Protein AF-C4XET6-F1 (afdb_monomer)

Nearest PDB structures (foldseek):
  6xg8-assembly1_A  TM=9.326E-01  e=4.029E-28  Acetivibrio thermocellus ATCC 27405
  6xg8-assembly1_B  TM=7.606E-01  e=2.978E-17  Acetivibrio thermocellus ATCC 27405
  6xgw-assembly1_B  TM=7.177E-01  e=1.035E-17  Acetivibrio thermocellus ATCC 27405
  6xgx-assembly1_B  TM=7.177E-01  e=2.046E-15  Acetivibrio thermocellus ATCC 27405
  7c5x-assembly1_B  TM=3.716E-01  e=1.211E+00  Bigelowiella natans

Secondary structure (DSSP, 8-state):
-TTTHHHHGGGTS-HHHHHHHTT--HHHHHHHHHHHTS--TTHHHHHHHHHHHHHTTT---HHHHHHHHHHTT----HHHHHHHHHHH-SSS--S-PPPPPPHHHHHHHHHHHHHH---SHHHHHHHHHHHHHHHHHHHHHHHHHHHHTS-TT--SS--SS-EEEEEEEEEEETTEEEEEEEEEESSS----SSS-SS--B--TTHHHHHHHHTTT--HHHHHHHHHHHH-----HHHHHHHHHHHHHHHHHHHH----SEEEEEEEEEEEEEEEETTEEEEEEEEEEEEE-TTS-EEEEEEEEESS--HHHHHHHHHHHHHTT--EEEEEEEPP-

Sequence (336 aa):
MTIELKQEFKKLFSIKSILEKIKLKKSTFYKILKSKNKPDKDKNLKKIIFDLFDYNKGLYGYRRITFALRNKGIIINHKKVSLINARYTIKDFLFMKRKPINPVIDEITEKILENYNPVTSGDLSMAMKEVFQNTIQKMMNKEFDNFMGYEKNDNKVQKENYRNGFSKKNVNSQYGQMEIDIPRDREAKFEPIIIKKYERDISELVDMVFALYSRGMSTRDVSDFMFSKYGVNYSPTQISQLTNEIVEDARLWQERKLETYYPIIYIDAVHFHIVDNNVVTKKATYVIMGINGDGQKEILGLYIRENESAKFWMSVLNALKNRGISKIDIICSQII

Mean predicted aligned error: 17.96 Å

Organism: Mycoplasmopsis fermentans (strain ATCC 19989 / NBRC 14854 / NCTC 10117 / PG18) (NCBI:txid496833)

Radius of gyration: 37.84 Å; Cα contacts (8 Å, |Δi|>4): 346; chains: 1; bounding box: 72×103×66 Å

InterPro domains:
  IPR001207 Transposase, mutator type [PF00872] (127-333)
  IPR001207 Transposase, mutator type [PTHR33217] (106-333)
  IPR025948 HTH-like domain [PF13276] (41-82)

pLDDT: mean 81.55, std 12.05, range [40.34, 96.38]

Foldseek 3Di:
DVCVCVVVCVVPDDPVVVCVVVVHDPVNVVVVVVVVPDPDPCVVVLVLLVVVCVVVVNPDDLVNSCVVCVVVVNHDDSVVSVVSCVVVVPDDDDDPPPDPDDVVVVVVVVVLCVPQVDPDPLSVLVSVVVVVQVVLQVVLQVLVCVVQVHDPPDPPDDHPKAWDFWDWAWAQEQSAIDIHTHTAIPVRPDADDQAGVPRRYPYPCLVVLVVCVVVVDQLVSSQVCCCVPRVYHDDSVNSVVSVCVCVVVLVCLLQAADEQEFAEKEKDWDWDQDQDPNDGAIKIKIWIWTQGPVRDIDTNHIDIGRDDDPVVVVVVVVSSVVSRHNDYNYYHYDDD

Solvent-accessible surface area (backbone atoms only — not comparable to full-atom values): 19816 Å² total; per-residue (Å²): 115,97,59,68,57,60,68,65,44,64,80,79,53,60,70,68,60,57,29,57,78,69,72,45,56,69,68,56,54,52,50,53,54,61,56,70,72,49,83,65,89,54,53,67,60,50,50,56,51,47,58,55,24,60,75,48,74,62,74,47,52,45,65,54,47,35,51,56,34,41,75,71,71,45,83,66,60,46,68,60,47,38,56,51,47,61,73,72,43,77,80,85,64,80,75,86,74,69,80,80,75,55,68,70,58,50,55,51,48,51,53,46,47,72,74,64,60,54,88,48,77,65,47,45,41,52,52,50,35,52,55,49,49,53,49,51,48,52,50,54,51,51,53,49,34,61,73,69,72,55,61,92,87,64,81,88,66,93,71,93,72,46,83,54,63,63,44,81,45,70,33,31,34,78,65,12,64,45,77,44,69,43,77,35,46,66,79,65,77,73,78,55,80,94,60,41,85,91,58,43,67,77,38,88,50,59,66,52,53,50,59,44,43,78,70,70,46,50,47,58,58,47,24,54,48,40,29,76,74,35,52,27,90,48,54,44,65,54,46,53,52,60,62,50,62,51,52,59,58,52,47,52,59,60,62,44,74,52,64,48,46,29,55,37,35,39,40,47,73,50,75,44,82,41,76,51,98,91,39,83,39,76,31,39,36,35,41,32,36,33,26,39,84,89,70,51,78,48,76,67,42,78,48,79,45,77,74,92,46,74,69,56,55,51,51,53,55,48,52,48,39,75,28,39,42,76,46,70,75,40,79,49,64,69,92,128

Structure (mmCIF, N/CA/C/O backbone):
data_AF-C4XET6-F1
#
_entry.id   AF-C4XET6-F1
#
loop_
_atom_site.group_PDB
_atom_site.id
_atom_site.type_symbol
_atom_site.label_atom_id
_atom_site.label_alt_id
_atom_site.label_comp_id
_atom_site.label_asym_id
_atom_site.label_entity_id
_atom_site.label_seq_id
_atom_site.pdbx_PDB_ins_code
_atom_site.Cartn_x
_atom_site.Cartn_y
_atom_site.Cartn_z
_atom_site.occupancy
_atom_site.B_iso_or_equiv
_atom_site.auth_seq_id
_atom_site.auth_comp_id
_atom_site.auth_asym_id
_atom_site.auth_atom_id
_atom_site.pdbx_PDB_model_num
ATOM 1 N N . MET A 1 1 ? -32.285 58.639 -2.156 1.00 42.84 1 MET A N 1
ATOM 2 C CA . MET A 1 1 ? -33.009 59.284 -1.031 1.00 42.84 1 MET A CA 1
ATOM 3 C C . MET A 1 1 ? -32.906 60.824 -0.932 1.00 42.84 1 MET A C 1
ATOM 5 O O . MET A 1 1 ? -33.896 61.484 -1.201 1.00 42.84 1 MET A O 1
ATOM 9 N N . THR A 1 2 ? -31.786 61.465 -0.545 1.00 40.34 2 THR A N 1
ATOM 10 C CA . THR A 1 2 ? -31.759 62.940 -0.282 1.00 40.34 2 THR A CA 1
ATOM 11 C C . THR A 1 2 ? -31.739 63.863 -1.515 1.00 40.34 2 THR A C 1
ATOM 13 O O . THR A 1 2 ? -31.591 65.074 -1.355 1.00 40.34 2 THR A O 1
ATOM 16 N N . ILE A 1 3 ? -31.844 63.337 -2.744 1.00 48.69 3 ILE A N 1
ATOM 17 C CA . ILE A 1 3 ? -31.883 64.157 -3.973 1.00 48.69 3 ILE A CA 1
ATOM 18 C C . ILE A 1 3 ? -33.094 63.844 -4.869 1.00 48.69 3 ILE A C 1
ATOM 20 O O . ILE A 1 3 ? -33.511 64.751 -5.579 1.00 48.69 3 ILE A O 1
ATOM 24 N N . GLU A 1 4 ? -33.741 62.677 -4.789 1.00 46.78 4 GLU A N 1
ATOM 25 C CA . GLU A 1 4 ? -35.040 62.452 -5.456 1.00 46.78 4 GLU A CA 1
ATOM 26 C C . GLU A 1 4 ? -36.103 63.451 -4.956 1.00 46.78 4 GLU A C 1
ATOM 28 O O . GLU A 1 4 ? -36.799 64.068 -5.759 1.00 46.78 4 GLU A O 1
ATOM 33 N N . LEU A 1 5 ? -36.086 63.776 -3.655 1.00 48.72 5 LEU A N 1
ATOM 34 C CA . LEU A 1 5 ? -36.901 64.843 -3.045 1.00 48.72 5 LEU A CA 1
ATOM 35 C C . LEU A 1 5 ? -36.719 66.233 -3.703 1.00 48.72 5 LEU A C 1
ATOM 37 O O . LEU A 1 5 ? -37.508 67.144 -3.464 1.00 48.72 5 LEU A O 1
ATOM 41 N N . LYS A 1 6 ? -35.677 66.444 -4.521 1.00 54.59 6 LYS A N 1
ATOM 42 C CA . LYS A 1 6 ? -35.335 67.745 -5.121 1.00 54.59 6 LYS A CA 1
ATOM 43 C C . LYS A 1 6 ? -36.206 68.120 -6.327 1.00 54.59 6 LYS A C 1
ATOM 45 O O . LYS A 1 6 ? -36.187 69.291 -6.704 1.00 54.59 6 LYS A O 1
ATOM 50 N N . GLN A 1 7 ? -36.920 67.178 -6.951 1.00 53.12 7 GLN A N 1
ATOM 51 C CA . GLN A 1 7 ? -37.839 67.486 -8.059 1.00 53.12 7 GLN A CA 1
ATOM 52 C C . GLN A 1 7 ? -39.269 67.758 -7.573 1.00 53.12 7 GLN A C 1
ATOM 54 O O . GLN A 1 7 ? -39.865 68.733 -8.024 1.00 53.12 7 GLN A O 1
ATOM 59 N N . GLU A 1 8 ? -39.774 67.002 -6.596 1.00 50.97 8 GLU A N 1
ATOM 60 C CA . GLU A 1 8 ? -41.121 67.208 -6.039 1.00 50.97 8 GLU A CA 1
ATOM 61 C C . GLU A 1 8 ? -41.200 68.441 -5.122 1.00 50.97 8 GLU A C 1
ATOM 63 O O . GLU A 1 8 ? -41.985 69.358 -5.368 1.00 50.97 8 GLU A O 1
ATOM 68 N N . PHE A 1 9 ? -40.326 68.549 -4.112 1.00 53.22 9 PHE A N 1
ATOM 69 C CA . PHE A 1 9 ? -40.425 69.625 -3.108 1.00 53.22 9 PHE A CA 1
ATOM 70 C C . PHE A 1 9 ? -40.100 71.020 -3.655 1.00 53.22 9 PHE A C 1
ATOM 72 O O . PHE A 1 9 ? -40.458 72.025 -3.040 1.00 53.22 9 PHE A O 1
ATOM 79 N N . LYS A 1 10 ? -39.469 71.107 -4.833 1.00 53.97 10 LYS A N 1
ATOM 80 C CA . LYS A 1 10 ? -39.120 72.381 -5.480 1.00 53.97 10 LYS A CA 1
ATOM 81 C C . LYS A 1 10 ? -40.342 73.198 -5.916 1.00 53.97 10 LYS A C 1
ATOM 83 O O . LYS A 1 10 ? -40.194 74.398 -6.120 1.00 53.97 10 LYS A O 1
ATOM 88 N N . LYS A 1 11 ? -41.508 72.556 -6.076 1.00 58.84 11 LYS A N 1
ATOM 89 C CA . LYS A 1 11 ? -42.784 73.215 -6.404 1.00 58.84 11 LYS A CA 1
ATOM 90 C C . LYS A 1 11 ? -43.544 73.730 -5.174 1.00 58.84 11 LYS A C 1
ATOM 92 O O . LYS A 1 11 ? -44.427 74.559 -5.344 1.00 58.84 11 LYS A O 1
ATOM 97 N N . LEU A 1 12 ? -43.222 73.249 -3.968 1.00 55.91 12 LEU A N 1
ATOM 98 C CA . LEU A 1 12 ? -44.034 73.481 -2.763 1.00 55.91 12 LEU A CA 1
ATOM 99 C C . LEU A 1 12 ? -43.314 74.253 -1.646 1.00 55.91 12 LEU A C 1
ATOM 101 O O . LEU A 1 12 ? -43.980 74.935 -0.875 1.00 55.91 12 LEU A O 1
ATOM 105 N N . PHE A 1 13 ? -41.978 74.194 -1.543 1.00 63.34 13 PHE A N 1
ATOM 106 C CA . PHE A 1 13 ? -41.253 74.863 -0.451 1.00 63.34 13 PHE A CA 1
ATOM 107 C C . PHE A 1 13 ? -39.934 75.517 -0.884 1.00 63.34 13 PHE A C 1
ATOM 109 O O . PHE A 1 13 ? -39.142 74.967 -1.651 1.00 63.34 13 PHE A O 1
ATOM 116 N N . SER A 1 14 ? -39.648 76.691 -0.311 1.00 68.94 14 SER A N 1
ATOM 117 C CA . SER A 1 14 ? -38.369 77.384 -0.499 1.00 68.94 14 SER A CA 1
ATOM 118 C C . SER A 1 14 ? -37.215 76.625 0.165 1.00 68.94 14 SER A C 1
ATOM 120 O O . SER A 1 14 ? -37.285 76.251 1.338 1.00 68.94 14 SER A O 1
ATOM 122 N N . ILE A 1 15 ? -36.098 76.491 -0.561 1.00 68.19 15 ILE A N 1
ATOM 123 C CA . ILE A 1 15 ? -34.865 75.823 -0.100 1.00 68.19 15 ILE A CA 1
ATOM 124 C C . ILE A 1 15 ? -34.371 76.391 1.245 1.00 68.19 15 ILE A C 1
ATOM 126 O O . ILE A 1 15 ? -33.792 75.651 2.036 1.00 68.19 15 ILE A O 1
ATOM 130 N N . LYS A 1 16 ? -34.617 77.679 1.539 1.00 70.75 16 LYS A N 1
ATOM 131 C CA . LYS A 1 16 ? -34.249 78.296 2.826 1.00 70.75 16 LYS A CA 1
ATOM 132 C C . LYS A 1 16 ? -34.971 77.626 4.008 1.00 70.75 16 LYS A C 1
ATOM 134 O O . LYS A 1 16 ? -34.306 77.206 4.948 1.00 70.75 16 LYS A O 1
ATOM 139 N N . SER A 1 17 ? -36.290 77.449 3.912 1.00 72.25 17 SER A N 1
ATOM 140 C CA . SER A 1 17 ? -37.122 76.866 4.978 1.00 72.25 17 SER A CA 1
ATOM 141 C C . SER A 1 17 ? -36.792 75.388 5.233 1.00 72.25 17 SER A C 1
ATOM 143 O O . SER A 1 17 ? -36.702 74.951 6.381 1.00 72.25 17 SER A O 1
ATOM 145 N N . ILE A 1 18 ? -36.519 74.627 4.166 1.00 72.19 18 ILE A N 1
ATOM 146 C CA . ILE A 1 18 ? -36.078 73.225 4.264 1.00 72.19 18 ILE A CA 1
ATOM 147 C C . ILE A 1 18 ? -34.746 73.132 5.031 1.00 72.19 18 ILE A C 1
ATOM 149 O O . ILE A 1 18 ? -34.589 72.294 5.916 1.00 72.19 18 ILE A O 1
ATOM 153 N N . LEU A 1 19 ? -33.791 74.014 4.722 1.00 74.88 19 LEU A N 1
ATOM 154 C CA . LEU A 1 19 ? -32.483 74.041 5.380 1.00 74.88 19 LEU A CA 1
ATOM 155 C C . LEU A 1 19 ? -32.553 74.491 6.846 1.00 74.88 19 LEU A C 1
ATOM 157 O O . LEU A 1 19 ? -31.802 73.968 7.666 1.00 74.88 19 LEU A O 1
ATOM 161 N N . GLU A 1 20 ? -33.468 75.401 7.188 1.00 76.44 20 GLU A N 1
ATOM 162 C CA . GLU A 1 20 ? -33.734 75.813 8.572 1.00 76.44 20 GLU A CA 1
ATOM 163 C C . GLU A 1 20 ? -34.334 74.667 9.400 1.00 76.44 20 GLU A C 1
ATOM 165 O O . GLU A 1 20 ? -33.791 74.350 10.459 1.00 76.44 20 GLU A O 1
ATOM 170 N N . LYS A 1 21 ? -35.357 73.958 8.891 1.00 76.81 21 LYS A N 1
ATOM 171 C CA . LYS A 1 21 ? -35.924 72.771 9.569 1.00 76.81 21 LYS A CA 1
ATOM 172 C C . LYS A 1 21 ? -34.893 71.657 9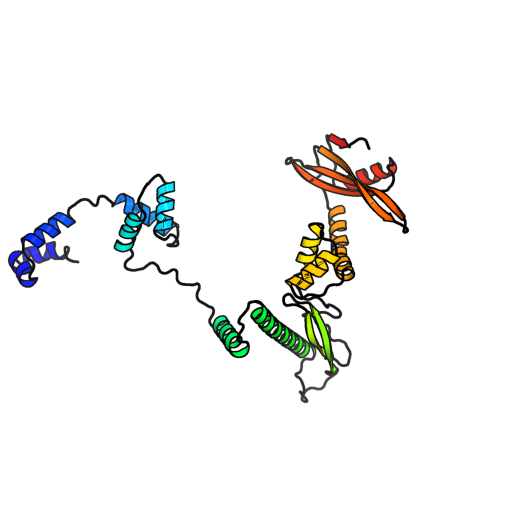.789 1.00 76.81 21 LYS A C 1
ATOM 174 O O . LYS A 1 21 ? -34.902 71.018 10.835 1.00 76.81 21 LYS A O 1
ATOM 179 N N . ILE A 1 22 ? -33.983 71.447 8.834 1.00 77.94 22 ILE A N 1
ATOM 180 C CA . ILE A 1 22 ? -32.914 70.430 8.913 1.00 77.94 22 ILE A CA 1
ATOM 181 C C . ILE A 1 22 ? -31.674 70.963 9.680 1.00 77.94 22 ILE A C 1
ATOM 183 O O . ILE A 1 22 ? -30.682 70.255 9.838 1.00 77.94 22 ILE A O 1
ATOM 187 N N . LYS A 1 23 ? -31.707 72.208 10.189 1.00 78.56 23 LYS A N 1
ATOM 188 C CA . LYS A 1 23 ? -30.598 72.888 10.894 1.00 78.56 23 LYS A CA 1
ATOM 189 C C . LYS A 1 23 ? -29.268 72.895 10.113 1.00 78.56 23 LYS A C 1
ATOM 191 O O . LYS A 1 23 ? -28.185 72.886 10.699 1.00 78.56 23 LYS A O 1
ATOM 196 N N . LEU A 1 24 ? -29.320 72.938 8.778 1.00 72.62 24 LEU A N 1
ATOM 197 C CA . LEU A 1 24 ? -28.148 72.786 7.908 1.00 72.62 24 LEU A CA 1
ATOM 198 C C . LEU A 1 24 ? -27.794 74.096 7.189 1.00 72.62 24 LEU A C 1
ATOM 200 O O . LEU A 1 24 ? -28.550 74.603 6.363 1.00 72.62 24 LEU A O 1
A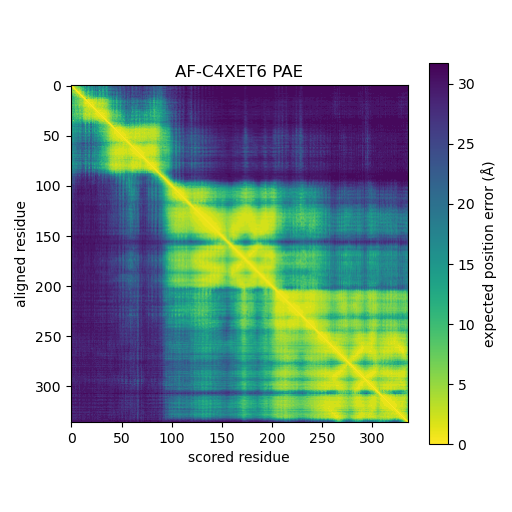TOM 204 N N . LYS A 1 25 ? -26.603 74.649 7.464 1.00 78.81 25 LYS A N 1
ATOM 205 C CA . LYS A 1 25 ? -26.162 75.934 6.885 1.00 78.81 25 LYS A CA 1
ATOM 206 C C . LYS A 1 25 ? -26.144 75.891 5.346 1.00 78.81 25 LYS A C 1
ATOM 208 O O . LYS A 1 25 ? -25.583 74.977 4.740 1.00 78.81 25 LYS A O 1
ATOM 213 N N . LYS A 1 26 ? -26.673 76.942 4.705 1.00 75.94 26 LYS A N 1
ATOM 214 C CA . LYS A 1 26 ? -26.760 77.094 3.234 1.00 75.94 26 LYS A CA 1
ATOM 215 C C . LYS A 1 26 ? -25.409 76.916 2.522 1.00 75.94 26 LYS A C 1
ATOM 217 O O . LYS A 1 26 ? -25.351 76.295 1.464 1.00 75.94 26 LYS A O 1
ATOM 222 N N . SER A 1 27 ? -24.313 77.386 3.118 1.00 74.94 27 SER A N 1
ATOM 223 C CA . SER A 1 27 ? -22.949 77.177 2.609 1.00 74.94 27 SER A CA 1
ATOM 224 C C . SER A 1 27 ? -22.526 75.700 2.621 1.00 74.94 27 SER A C 1
ATOM 226 O O . SER A 1 27 ? -21.925 75.229 1.656 1.00 74.94 27 SER A O 1
ATOM 228 N N . THR A 1 28 ? -22.888 74.946 3.662 1.00 78.19 28 THR A N 1
ATOM 229 C CA . THR A 1 28 ? -22.671 73.494 3.753 1.00 78.19 28 THR A CA 1
ATOM 230 C C . THR A 1 28 ? -23.483 72.750 2.693 1.00 78.19 28 THR A C 1
ATOM 232 O O . THR A 1 28 ? -22.930 71.902 1.998 1.00 78.19 28 THR A O 1
ATOM 235 N N . PHE A 1 29 ? -24.752 73.121 2.488 1.00 74.81 29 PHE A N 1
ATOM 236 C CA . PHE A 1 29 ? -25.597 72.548 1.432 1.00 74.81 29 PHE A CA 1
ATOM 237 C C . PHE A 1 29 ? -24.966 72.704 0.042 1.00 74.81 29 PHE A C 1
ATOM 239 O O . PHE A 1 29 ? -24.786 71.713 -0.664 1.00 74.81 29 PHE A O 1
ATOM 246 N N . TYR A 1 30 ? -24.547 73.918 -0.335 1.00 77.38 30 TYR A N 1
ATOM 247 C CA . TYR A 1 30 ? -23.899 74.141 -1.632 1.00 77.38 30 TYR A CA 1
ATOM 248 C C . TYR A 1 30 ? -22.504 73.503 -1.734 1.00 77.38 30 TYR A C 1
ATOM 250 O O . TYR A 1 30 ? -22.143 73.045 -2.818 1.00 77.38 30 TYR A O 1
ATOM 258 N N . LYS A 1 31 ? -21.742 73.371 -0.635 1.00 72.62 31 LYS A N 1
ATOM 259 C CA . LYS A 1 31 ? -20.504 72.564 -0.613 1.00 72.62 31 LYS A CA 1
ATOM 260 C C . LYS A 1 31 ? -20.781 71.082 -0.902 1.00 72.62 31 LYS A C 1
ATOM 262 O O . LYS A 1 31 ? -20.061 70.496 -1.706 1.00 72.62 31 LYS A O 1
ATOM 267 N N . ILE A 1 32 ? -21.829 70.497 -0.312 1.00 70.56 32 ILE A N 1
ATOM 268 C CA . ILE A 1 32 ? -22.256 69.105 -0.561 1.00 70.56 32 ILE A CA 1
ATOM 269 C C . ILE A 1 32 ? -22.760 68.931 -2.004 1.00 70.56 32 ILE A C 1
ATOM 271 O O . ILE A 1 32 ? -22.450 67.942 -2.664 1.00 70.56 32 ILE A O 1
ATOM 275 N N . LEU A 1 33 ? -23.493 69.911 -2.535 1.00 72.06 33 LEU A N 1
ATOM 276 C CA . LEU A 1 33 ? -23.958 69.902 -3.926 1.00 72.06 33 LEU A CA 1
ATOM 277 C C . LEU A 1 33 ? -22.781 69.986 -4.917 1.00 72.06 33 LEU A C 1
ATOM 279 O O . LEU A 1 33 ? -22.724 69.231 -5.886 1.00 72.06 33 LEU A O 1
ATOM 283 N N . LYS A 1 34 ? -21.794 70.845 -4.629 1.00 70.00 34 LYS A N 1
ATOM 284 C CA . LYS A 1 34 ? -20.563 70.996 -5.421 1.00 70.00 34 LYS A CA 1
ATOM 285 C C . LYS A 1 34 ? -19.600 69.812 -5.269 1.00 70.00 34 LYS A C 1
ATOM 287 O O . LYS A 1 34 ? -18.776 69.613 -6.155 1.00 70.00 34 LYS A O 1
ATOM 292 N N . SER A 1 35 ? -19.673 69.022 -4.192 1.00 63.06 35 SER A N 1
ATOM 293 C CA . SER A 1 35 ? -18.890 67.784 -4.060 1.00 63.06 35 SER A CA 1
ATOM 294 C C . SER A 1 35 ? -19.543 66.597 -4.772 1.00 63.06 35 SER A C 1
ATOM 296 O O . SER A 1 35 ? -18.825 65.846 -5.426 1.00 63.06 35 SER A O 1
ATOM 298 N N . LYS A 1 36 ? -20.879 66.464 -4.732 1.00 62.78 36 LYS A N 1
ATOM 299 C CA . LYS A 1 36 ? -21.616 65.412 -5.462 1.00 62.78 36 LYS A CA 1
ATOM 300 C C . LYS A 1 36 ? -21.518 65.523 -6.985 1.00 62.78 36 LYS A C 1
ATOM 302 O O . LYS A 1 36 ? -21.496 64.496 -7.649 1.00 62.78 36 LYS A O 1
ATOM 307 N N . ASN A 1 37 ? -21.428 66.737 -7.530 1.00 60.75 37 ASN A N 1
ATOM 308 C CA . ASN A 1 37 ? -21.309 66.960 -8.976 1.00 60.75 37 ASN A CA 1
ATOM 309 C C . ASN A 1 37 ? -19.861 66.880 -9.511 1.00 60.75 37 ASN A C 1
ATOM 311 O O . ASN A 1 37 ? -19.630 67.199 -10.675 1.00 60.75 37 ASN A O 1
ATOM 315 N N . LYS A 1 38 ? -18.866 66.486 -8.700 1.00 67.12 38 LYS A N 1
ATOM 316 C CA . LYS A 1 38 ? -17.506 66.238 -9.211 1.00 67.12 38 LYS A CA 1
ATOM 317 C C . LYS A 1 38 ? -17.442 64.866 -9.895 1.00 67.12 38 LYS A C 1
ATOM 319 O O . LYS A 1 38 ? -17.917 63.898 -9.302 1.00 67.12 38 LYS A O 1
ATOM 324 N N . PRO A 1 39 ? -16.811 64.742 -11.079 1.00 65.75 39 PRO A N 1
ATOM 325 C CA . PRO A 1 39 ? -16.570 63.438 -11.684 1.00 65.75 39 PRO A CA 1
ATOM 326 C C . PRO A 1 39 ? -15.677 62.591 -10.769 1.00 65.75 39 PRO A C 1
ATOM 328 O O . PRO A 1 39 ? -14.635 63.043 -10.286 1.00 65.75 39 PRO A O 1
ATOM 331 N N . ASP A 1 40 ? -16.107 61.358 -10.513 1.00 70.06 40 ASP A N 1
ATOM 332 C CA . ASP A 1 40 ? -15.396 60.409 -9.661 1.00 70.06 40 ASP A CA 1
ATOM 333 C C . ASP A 1 40 ? -14.144 59.889 -10.379 1.00 70.06 40 ASP A C 1
ATOM 335 O O . ASP A 1 40 ? -14.227 59.036 -11.264 1.00 70.06 40 ASP A O 1
ATOM 339 N N . LYS A 1 41 ? -12.976 60.416 -9.990 1.00 68.75 41 LYS A N 1
ATOM 340 C CA . LYS A 1 41 ? -11.674 60.079 -10.591 1.00 68.75 41 LYS A CA 1
ATOM 341 C C . LYS A 1 41 ? -11.356 58.581 -10.558 1.00 68.75 41 LYS A C 1
ATOM 343 O O . LYS A 1 41 ? -10.627 58.109 -11.421 1.00 68.75 41 LYS A O 1
ATOM 348 N N . ASP A 1 42 ? -11.902 57.839 -9.594 1.00 69.81 42 ASP A N 1
ATOM 349 C CA . ASP A 1 42 ? -11.641 56.408 -9.429 1.00 69.81 42 ASP A CA 1
ATOM 350 C C . ASP A 1 42 ? -12.736 55.520 -10.061 1.00 69.81 42 ASP A C 1
ATOM 352 O O . ASP A 1 42 ? -12.698 54.304 -9.886 1.00 69.81 42 ASP A O 1
ATOM 356 N N . LYS A 1 43 ? -13.708 56.073 -10.810 1.00 76.81 43 LYS A N 1
ATOM 357 C CA . LYS A 1 43 ? -14.870 55.326 -11.349 1.00 76.81 43 LYS A CA 1
ATOM 358 C C . LYS A 1 43 ? -14.486 54.076 -12.156 1.00 76.81 43 LYS A C 1
ATOM 360 O O . LYS A 1 43 ? -15.049 53.009 -11.922 1.00 76.81 43 LYS A O 1
ATOM 365 N N . ASN A 1 44 ? -13.515 54.186 -13.065 1.00 78.88 44 ASN A N 1
ATOM 366 C CA . ASN A 1 44 ? -13.072 53.055 -13.894 1.00 78.88 44 ASN A CA 1
ATOM 367 C C . ASN A 1 44 ? -12.325 52.003 -13.061 1.00 78.88 44 ASN A C 1
ATOM 369 O O . ASN A 1 44 ? -12.596 50.812 -13.172 1.00 78.88 44 ASN A O 1
ATOM 373 N N . LEU A 1 45 ? -11.435 52.452 -12.172 1.00 79.81 45 LEU A N 1
ATOM 374 C CA . LEU A 1 45 ? -10.694 51.593 -11.249 1.00 79.81 45 LEU A CA 1
ATOM 375 C C . LEU A 1 45 ? -11.635 50.798 -10.329 1.00 79.81 45 LEU A C 1
ATOM 377 O O . LEU A 1 45 ? -11.417 49.612 -10.103 1.00 79.81 45 LEU A O 1
ATOM 381 N N . LYS A 1 46 ? -12.694 51.441 -9.826 1.00 80.25 46 LYS A N 1
ATOM 382 C CA . LYS A 1 46 ? -13.741 50.796 -9.027 1.00 80.25 46 LYS A CA 1
ATOM 383 C C . LYS A 1 46 ? -14.424 49.683 -9.810 1.00 80.25 46 LYS A C 1
ATOM 385 O O . LYS A 1 46 ? -14.531 48.586 -9.280 1.00 80.25 46 LYS A O 1
ATOM 390 N N . LYS A 1 47 ? -14.821 49.938 -11.065 1.00 81.44 47 LYS A N 1
ATOM 391 C CA . LYS A 1 47 ? -15.424 48.910 -11.924 1.00 81.44 47 LYS A CA 1
ATOM 392 C C . LYS A 1 47 ? -14.502 47.692 -12.069 1.00 81.44 47 LYS A C 1
ATOM 394 O O . LYS A 1 47 ? -14.926 46.589 -11.773 1.00 81.44 47 LYS A O 1
ATOM 399 N N . ILE A 1 48 ? -13.220 47.900 -12.380 1.00 83.31 48 ILE A N 1
ATOM 400 C CA . ILE A 1 48 ? -12.243 46.803 -12.519 1.00 83.31 48 ILE A CA 1
ATOM 401 C C . ILE A 1 48 ? -12.055 46.026 -11.200 1.00 83.31 48 ILE A C 1
ATOM 403 O O . ILE A 1 48 ? -11.880 44.809 -11.223 1.00 83.31 48 ILE A O 1
ATOM 407 N N . ILE A 1 49 ? -12.094 46.707 -10.046 1.00 80.75 49 ILE A N 1
ATOM 408 C CA . ILE A 1 49 ? -12.056 46.068 -8.718 1.00 80.75 49 ILE A CA 1
ATOM 409 C C . ILE A 1 49 ? -13.288 45.178 -8.492 1.00 80.75 49 ILE A C 1
ATOM 411 O O . ILE A 1 49 ? -13.124 44.060 -8.009 1.00 80.75 49 ILE A O 1
ATOM 415 N N . PHE A 1 50 ? -14.485 45.645 -8.863 1.00 77.62 50 PHE A N 1
ATOM 416 C CA . PHE A 1 50 ? -15.720 44.856 -8.804 1.00 77.62 50 PHE A CA 1
ATOM 417 C C . PHE A 1 50 ? -15.683 43.657 -9.754 1.00 77.62 50 PHE A C 1
ATOM 419 O O . PHE A 1 50 ? -15.841 42.532 -9.295 1.00 77.62 50 PHE A O 1
ATOM 426 N N . ASP A 1 51 ? -15.362 43.873 -11.033 1.00 81.94 51 ASP A N 1
ATOM 427 C CA . ASP A 1 51 ? -15.283 42.808 -12.040 1.00 81.94 51 ASP A CA 1
ATOM 428 C C . ASP A 1 51 ? -14.304 41.693 -11.591 1.00 81.94 51 ASP A C 1
ATOM 430 O O . ASP A 1 51 ? -14.573 40.503 -11.759 1.00 81.94 51 ASP A O 1
ATOM 434 N N . LEU A 1 52 ? -13.177 42.058 -10.957 1.00 81.06 52 LEU A N 1
ATOM 435 C CA . LEU A 1 52 ? -12.226 41.107 -10.363 1.00 81.06 52 LEU A CA 1
ATOM 436 C C . LEU A 1 52 ? -12.745 40.417 -9.092 1.00 81.06 52 LEU A C 1
ATOM 438 O O . LEU A 1 52 ? -12.353 39.280 -8.830 1.00 81.06 52 LEU A O 1
ATOM 442 N N . PHE A 1 53 ? -13.566 41.080 -8.281 1.00 75.56 53 PHE A N 1
ATOM 443 C CA . PHE A 1 53 ? -14.151 40.493 -7.075 1.00 75.56 53 PHE A CA 1
ATOM 444 C C . PHE A 1 53 ? -15.230 39.463 -7.433 1.00 75.56 53 PHE A C 1
ATOM 446 O O . PHE A 1 53 ? -15.183 38.335 -6.935 1.00 75.56 53 PHE A O 1
ATOM 453 N N . ASP A 1 54 ? -16.124 39.816 -8.358 1.00 74.81 54 ASP A N 1
ATOM 454 C CA . ASP A 1 54 ? -17.246 38.983 -8.798 1.00 74.81 54 ASP A CA 1
ATOM 455 C C . ASP A 1 54 ? -16.765 37.764 -9.597 1.00 74.81 54 ASP A C 1
ATOM 457 O O . ASP A 1 54 ? -17.178 36.639 -9.309 1.00 74.81 54 ASP A O 1
ATOM 461 N N . TYR A 1 55 ? -15.798 37.940 -10.512 1.00 81.00 55 TYR A N 1
ATOM 462 C CA . TYR A 1 55 ? -15.158 36.825 -11.230 1.00 81.00 55 TYR A CA 1
ATOM 463 C C . TYR A 1 55 ? -14.553 35.784 -10.273 1.00 81.00 55 TYR A C 1
ATOM 465 O O . TYR A 1 55 ? -14.642 34.580 -10.502 1.00 81.00 55 TYR A O 1
ATOM 473 N N . ASN A 1 56 ? -13.975 36.241 -9.157 1.00 77.75 56 ASN A N 1
ATOM 474 C CA . ASN A 1 56 ? -13.405 35.378 -8.122 1.00 77.75 56 ASN A CA 1
ATOM 475 C C . ASN A 1 56 ? -14.417 34.993 -7.022 1.00 77.75 56 ASN A C 1
ATOM 477 O O . ASN A 1 56 ? -14.000 34.548 -5.951 1.00 77.75 56 ASN A O 1
ATOM 481 N N . LYS A 1 57 ? -15.729 35.168 -7.251 1.00 72.25 57 LYS A N 1
ATOM 482 C CA . LYS A 1 57 ? -16.825 34.816 -6.323 1.00 72.25 57 LYS A CA 1
ATOM 483 C C . LYS A 1 57 ? -16.625 35.360 -4.897 1.00 72.25 57 LYS A C 1
ATOM 485 O O . LYS A 1 57 ? -16.927 34.690 -3.913 1.00 72.25 57 LYS A O 1
ATOM 490 N N . GLY A 1 58 ? -16.032 36.548 -4.772 1.00 67.44 58 GLY A N 1
ATOM 491 C CA . GLY A 1 58 ? -15.712 37.181 -3.491 1.00 67.44 58 GLY A CA 1
ATOM 492 C C . GLY A 1 58 ? -14.540 36.575 -2.699 1.00 67.44 58 GLY A C 1
ATOM 493 O O . GLY A 1 58 ? -14.229 37.051 -1.609 1.00 67.44 58 GLY A O 1
ATOM 494 N N . LEU A 1 59 ? -13.823 35.575 -3.231 1.00 65.31 59 LEU A N 1
ATOM 495 C CA . LEU A 1 59 ? -12.679 34.921 -2.563 1.00 65.31 59 LEU A CA 1
ATOM 496 C C . LEU A 1 59 ? -11.402 35.790 -2.521 1.00 65.31 59 LEU A C 1
ATOM 498 O O . LEU A 1 59 ? -10.395 35.435 -1.891 1.00 65.31 59 LEU A O 1
ATOM 502 N N . TYR A 1 60 ? -11.404 36.919 -3.231 1.00 76.50 60 TYR A N 1
ATOM 503 C CA . TYR A 1 60 ? -10.273 37.836 -3.330 1.00 76.50 60 TYR A CA 1
ATOM 504 C C . TYR A 1 60 ? -10.448 39.017 -2.370 1.00 76.50 60 TYR A C 1
ATOM 506 O O . TYR A 1 60 ? -11.106 40.006 -2.675 1.00 76.50 60 TYR A O 1
ATOM 514 N N . GLY A 1 61 ? -9.784 38.951 -1.214 1.00 72.75 61 GLY A N 1
ATOM 515 C CA . GLY A 1 61 ? -9.608 40.122 -0.350 1.00 72.75 61 GLY A CA 1
ATOM 516 C C . GLY A 1 61 ? -8.737 41.204 -1.007 1.00 72.75 61 GLY A C 1
ATOM 517 O O . GLY A 1 61 ? -7.964 40.925 -1.927 1.00 72.75 61 GLY A O 1
ATOM 518 N N . TYR A 1 62 ? -8.793 42.438 -0.493 1.00 79.25 62 TYR A N 1
ATOM 519 C CA . TYR A 1 62 ? -8.153 43.626 -1.093 1.00 79.25 62 TYR A CA 1
ATOM 520 C C . TYR A 1 62 ? -6.665 43.448 -1.468 1.00 79.25 62 TYR A C 1
ATOM 522 O O . TYR A 1 62 ? -6.217 44.007 -2.469 1.00 79.25 62 TYR A O 1
ATOM 530 N N . ARG A 1 63 ? -5.888 42.641 -0.723 1.00 79.69 63 ARG A N 1
ATOM 531 C CA . ARG A 1 63 ? -4.487 42.311 -1.064 1.00 79.69 63 ARG A CA 1
ATOM 532 C C . ARG A 1 63 ? -4.373 41.476 -2.350 1.00 79.69 63 ARG A C 1
ATOM 534 O O . ARG A 1 63 ? -3.553 41.807 -3.200 1.00 79.69 63 ARG A O 1
ATOM 541 N N . ARG A 1 64 ? -5.223 40.455 -2.528 1.00 83.38 64 ARG A N 1
ATOM 542 C CA . ARG A 1 64 ? -5.281 39.629 -3.752 1.00 83.38 64 ARG A CA 1
ATOM 543 C C . ARG A 1 64 ? -5.789 40.434 -4.949 1.00 83.38 64 ARG A C 1
ATOM 545 O O . ARG A 1 64 ? -5.201 40.343 -6.019 1.00 83.38 64 ARG A O 1
ATOM 552 N N . ILE A 1 65 ? -6.792 41.297 -4.749 1.00 83.50 65 ILE A N 1
ATOM 553 C CA . ILE A 1 65 ? -7.239 42.253 -5.781 1.00 83.50 65 ILE A CA 1
ATOM 554 C C . ILE A 1 65 ? -6.081 43.171 -6.199 1.00 83.50 65 ILE A C 1
ATOM 556 O O . ILE A 1 65 ? -5.846 43.356 -7.387 1.00 83.50 65 ILE A O 1
ATOM 560 N N . THR A 1 66 ? -5.305 43.699 -5.244 1.00 86.44 66 THR A N 1
ATOM 561 C CA . THR A 1 66 ? -4.135 44.547 -5.546 1.00 86.44 66 THR A CA 1
ATOM 562 C C . THR A 1 66 ? -3.093 43.808 -6.393 1.00 86.44 66 THR A C 1
ATOM 564 O O . THR A 1 66 ? -2.549 44.384 -7.332 1.00 86.44 66 THR A O 1
ATOM 567 N N . PHE A 1 67 ? -2.835 42.530 -6.099 1.00 86.75 67 PHE A N 1
ATOM 568 C CA . PHE A 1 67 ? -1.933 41.694 -6.895 1.00 86.75 67 PHE A CA 1
ATOM 569 C C . PHE A 1 67 ? -2.478 41.444 -8.313 1.00 86.75 67 PHE A C 1
ATOM 571 O O . PHE A 1 67 ? -1.767 41.662 -9.290 1.00 86.75 67 PHE A O 1
ATOM 578 N N . ALA A 1 68 ? -3.761 41.096 -8.445 1.00 86.88 68 ALA A N 1
ATOM 579 C CA . ALA A 1 68 ? -4.411 40.908 -9.745 1.00 86.88 68 ALA A CA 1
ATOM 580 C C . ALA A 1 68 ? -4.426 42.192 -10.601 1.00 86.88 68 ALA A C 1
ATOM 582 O O . ALA A 1 68 ? -4.214 42.129 -11.810 1.00 86.88 68 ALA A O 1
ATOM 583 N N . LEU A 1 69 ? -4.616 43.363 -9.981 1.00 88.00 69 LEU A N 1
ATOM 584 C CA . LEU A 1 69 ? -4.493 44.664 -10.647 1.00 88.00 69 LEU A CA 1
ATOM 585 C C . LEU A 1 69 ? -3.061 44.922 -11.131 1.00 88.00 69 LEU A C 1
ATOM 587 O O . LEU A 1 69 ? -2.883 45.345 -12.272 1.00 88.00 69 LEU A O 1
ATOM 591 N N . ARG A 1 70 ? -2.047 44.606 -10.312 1.00 89.69 70 ARG A N 1
ATOM 592 C CA . ARG A 1 70 ? -0.631 44.733 -10.693 1.00 89.69 70 ARG A CA 1
ATOM 593 C C . ARG A 1 70 ? -0.285 43.850 -11.895 1.00 89.69 70 ARG A C 1
ATOM 595 O O . ARG A 1 70 ? 0.399 44.322 -12.796 1.00 89.69 70 ARG A O 1
ATOM 602 N N . ASN A 1 71 ? -0.818 42.629 -11.953 1.00 87.31 71 ASN A N 1
ATOM 603 C CA . ASN A 1 71 ? -0.643 41.723 -13.097 1.00 87.31 71 ASN A CA 1
ATOM 604 C C . ASN A 1 71 ? -1.348 42.232 -14.371 1.00 87.31 71 ASN A C 1
ATOM 606 O O . ASN A 1 71 ? -0.913 41.919 -15.472 1.00 87.31 71 ASN A O 1
ATOM 610 N N . LYS A 1 72 ? -2.390 43.065 -14.237 1.00 84.75 72 LYS A N 1
ATOM 611 C CA . LYS A 1 72 ? -3.015 43.816 -15.344 1.00 84.75 72 LYS A CA 1
ATOM 612 C C . LYS A 1 72 ? -2.336 45.173 -15.623 1.00 84.75 72 LYS A C 1
ATOM 614 O O . LYS A 1 72 ? -2.940 46.040 -16.247 1.00 84.75 72 LYS A O 1
ATOM 619 N N . GLY A 1 73 ? -1.115 45.396 -15.128 1.00 85.75 73 GLY A N 1
ATOM 620 C CA . GLY A 1 73 ? -0.347 46.636 -15.315 1.00 85.75 73 GLY A CA 1
ATOM 621 C C . GLY A 1 73 ? -0.799 47.830 -14.460 1.00 85.75 73 GLY A C 1
ATOM 622 O O . GLY A 1 73 ? -0.195 48.898 -14.523 1.00 85.75 73 GLY A O 1
ATOM 623 N N . ILE A 1 74 ? -1.832 47.679 -13.624 1.00 86.50 74 ILE A N 1
ATOM 624 C CA . ILE A 1 74 ? -2.383 48.761 -12.797 1.00 86.50 74 ILE A CA 1
ATOM 625 C C . ILE A 1 74 ? -1.662 48.779 -11.445 1.00 86.50 74 ILE A C 1
ATOM 627 O O . ILE A 1 74 ? -2.026 48.070 -10.502 1.00 86.50 74 ILE A O 1
ATOM 631 N N . ILE A 1 75 ? -0.632 49.618 -11.332 1.00 85.75 75 ILE A N 1
ATOM 632 C CA . ILE A 1 75 ? 0.118 49.800 -10.083 1.00 85.75 75 ILE A CA 1
ATOM 633 C C . ILE A 1 75 ? -0.702 50.660 -9.114 1.00 85.75 75 ILE A C 1
ATOM 635 O O . ILE A 1 75 ? -0.900 51.857 -9.321 1.00 85.75 75 ILE A O 1
ATOM 639 N N . ILE A 1 76 ? -1.171 50.052 -8.023 1.00 84.94 76 ILE A N 1
ATOM 640 C CA . ILE A 1 76 ? -1.951 50.729 -6.984 1.00 84.94 76 ILE A CA 1
ATOM 641 C C . ILE A 1 76 ? -1.546 50.275 -5.579 1.00 84.94 76 ILE A C 1
ATOM 643 O O . ILE A 1 76 ? -1.245 49.110 -5.333 1.00 84.94 76 ILE A O 1
ATOM 647 N N . ASN A 1 77 ? -1.570 51.204 -4.620 1.00 84.44 77 ASN A N 1
ATOM 648 C CA . ASN A 1 77 ? -1.347 50.887 -3.213 1.00 84.44 77 ASN A CA 1
ATOM 649 C C . ASN A 1 77 ? -2.537 50.089 -2.640 1.00 84.44 77 ASN A C 1
ATOM 651 O O . ASN A 1 77 ? -3.687 50.529 -2.729 1.00 84.44 77 ASN A O 1
ATOM 655 N N . HIS A 1 78 ? -2.257 48.965 -1.975 1.00 79.50 78 HIS A N 1
ATOM 656 C CA . HIS A 1 78 ? -3.265 48.111 -1.338 1.00 79.50 78 HIS A CA 1
ATOM 657 C C . HIS A 1 78 ? -4.160 48.854 -0.330 1.00 79.50 78 HIS A C 1
ATOM 659 O O . HIS A 1 78 ? -5.320 48.482 -0.160 1.00 79.50 78 HIS A O 1
ATOM 665 N N . LYS A 1 79 ? -3.674 49.932 0.308 1.00 80.88 79 LYS A N 1
ATOM 666 C CA . LYS A 1 79 ? -4.490 50.796 1.177 1.00 80.88 79 LYS A CA 1
ATOM 667 C C . LYS A 1 79 ? -5.564 51.553 0.388 1.00 80.88 79 LYS A C 1
ATOM 669 O O . LYS A 1 79 ? -6.673 51.709 0.888 1.00 80.88 79 LYS A O 1
ATOM 674 N N . LYS A 1 80 ? -5.286 51.968 -0.856 1.00 82.56 80 LYS A N 1
ATOM 675 C CA . LYS A 1 80 ? -6.281 52.607 -1.737 1.00 82.56 80 LYS A CA 1
ATOM 676 C C . LYS A 1 80 ? -7.332 51.595 -2.206 1.00 82.56 80 LYS A C 1
ATOM 678 O O . LYS A 1 80 ? -8.514 51.914 -2.173 1.00 82.56 80 LYS A O 1
ATOM 683 N N . VAL A 1 81 ? -6.925 50.367 -2.547 1.00 79.81 81 VAL A N 1
ATOM 684 C CA . VAL A 1 81 ? -7.861 49.263 -2.851 1.00 79.81 81 VAL A CA 1
ATOM 685 C C . VAL A 1 81 ? -8.728 48.932 -1.630 1.00 79.81 81 VAL A C 1
ATOM 687 O O . VAL A 1 81 ? -9.941 48.825 -1.761 1.00 79.81 81 VAL A O 1
ATOM 690 N N . SER A 1 82 ? -8.138 48.869 -0.431 1.00 77.50 82 SER A N 1
ATOM 691 C CA . SER A 1 82 ? -8.867 48.654 0.828 1.00 77.50 82 SER A CA 1
ATOM 692 C C . SER A 1 82 ? -9.880 49.770 1.126 1.00 77.50 82 SER A C 1
ATOM 694 O O . SER A 1 82 ? -11.021 49.478 1.460 1.00 77.50 82 SER A O 1
ATOM 696 N N . LEU A 1 83 ? -9.518 51.044 0.924 1.00 76.31 83 LEU A N 1
ATOM 697 C CA . LEU A 1 83 ? -10.432 52.189 1.077 1.00 76.31 83 LEU A CA 1
ATOM 698 C C . LEU A 1 83 ? -11.553 52.223 0.029 1.00 76.31 83 LEU A C 1
ATOM 700 O O . LEU A 1 83 ? -12.634 52.745 0.307 1.00 76.31 83 LEU A O 1
ATOM 704 N N . ILE A 1 84 ? -11.298 51.707 -1.177 1.00 75.25 84 ILE A N 1
ATOM 705 C CA . ILE A 1 84 ? -12.325 51.534 -2.205 1.00 75.25 84 ILE A CA 1
ATOM 706 C C . ILE A 1 84 ? -13.279 50.413 -1.780 1.00 75.25 84 ILE A C 1
ATOM 708 O O . ILE A 1 84 ? -14.467 50.697 -1.644 1.00 75.25 84 ILE A O 1
ATOM 712 N N . ASN A 1 85 ? -12.777 49.211 -1.466 1.00 67.62 85 ASN A N 1
ATOM 713 C CA . ASN A 1 85 ? -13.600 48.111 -0.947 1.00 67.62 85 ASN A CA 1
ATOM 714 C C . ASN A 1 85 ? -14.419 48.563 0.266 1.00 67.62 85 ASN A C 1
ATOM 716 O O . ASN A 1 85 ? -15.637 48.524 0.217 1.00 67.62 85 ASN A O 1
ATOM 720 N N . ALA A 1 86 ? -13.796 49.111 1.310 1.00 63.34 86 ALA A N 1
ATOM 721 C CA . ALA A 1 86 ? -14.483 49.513 2.540 1.00 63.34 86 ALA A CA 1
ATOM 722 C C . ALA A 1 86 ? -15.606 50.554 2.345 1.00 63.34 86 ALA A C 1
ATOM 724 O O . ALA A 1 86 ? -16.462 50.682 3.212 1.00 63.34 86 ALA A O 1
ATOM 725 N N . ARG A 1 87 ? -15.638 51.302 1.230 1.00 57.72 87 ARG A N 1
ATOM 726 C CA . ARG A 1 87 ? -16.740 52.231 0.905 1.00 57.72 87 ARG A CA 1
ATOM 727 C C . ARG A 1 87 ? -17.905 51.589 0.155 1.00 57.72 87 ARG A C 1
ATOM 729 O O . ARG A 1 87 ? -18.990 52.162 0.159 1.00 57.72 87 ARG A O 1
ATOM 736 N N . TYR A 1 88 ? -17.682 50.452 -0.494 1.00 58.19 88 TYR A N 1
ATOM 737 C CA . TYR A 1 88 ? -18.707 49.707 -1.228 1.00 58.19 88 TYR A CA 1
ATOM 738 C C . TYR A 1 88 ? -19.194 48.478 -0.452 1.00 58.19 88 TYR A C 1
ATOM 740 O O . TYR A 1 88 ? -20.380 48.172 -0.450 1.00 58.19 88 TYR A O 1
ATOM 748 N N . THR A 1 89 ? -18.295 47.822 0.273 1.00 50.62 89 THR A N 1
ATOM 749 C CA . THR A 1 89 ? -18.510 46.567 0.991 1.00 50.62 89 THR A CA 1
ATOM 750 C C . THR A 1 89 ? -18.838 46.788 2.475 1.00 50.62 89 THR A C 1
ATOM 752 O O . THR A 1 89 ? -18.352 46.068 3.338 1.00 50.62 89 THR A O 1
ATOM 755 N N . ILE A 1 90 ? -19.676 47.784 2.797 1.00 43.19 90 ILE A N 1
ATOM 756 C CA . ILE A 1 90 ? -20.213 47.952 4.167 1.00 43.19 90 ILE A CA 1
ATOM 757 C C . ILE A 1 90 ? -21.344 46.944 4.454 1.00 43.19 90 ILE A C 1
ATOM 759 O O . ILE A 1 90 ? -21.690 46.747 5.614 1.00 43.19 90 ILE A O 1
ATOM 763 N N . LYS A 1 91 ? -21.924 46.296 3.428 1.00 44.88 91 LYS A N 1
ATOM 764 C CA . LYS A 1 91 ? -23.111 45.444 3.608 1.00 44.88 91 LYS A CA 1
ATOM 765 C C . LYS A 1 91 ? -22.901 43.923 3.586 1.00 44.88 91 LYS A C 1
ATOM 767 O O . LYS A 1 91 ? -23.525 43.285 4.423 1.00 44.88 91 LYS A O 1
ATOM 772 N N . ASP A 1 92 ? -22.038 43.343 2.738 1.00 42.94 92 ASP A N 1
ATOM 773 C CA . ASP A 1 92 ? -22.169 41.891 2.451 1.00 42.94 92 ASP A CA 1
ATOM 774 C C . ASP A 1 92 ? -20.904 40.997 2.557 1.00 42.94 92 ASP A C 1
ATOM 776 O O . ASP A 1 92 ? -21.039 39.779 2.648 1.00 42.94 92 ASP A O 1
ATOM 780 N N . PHE A 1 93 ? -19.673 41.531 2.573 1.00 44.75 93 PHE A N 1
ATOM 781 C CA . PHE A 1 93 ? -18.426 40.731 2.486 1.00 44.75 93 PHE A CA 1
ATOM 782 C C . PHE A 1 93 ? -17.240 41.443 3.199 1.00 44.75 93 PHE A C 1
ATOM 784 O O . PHE A 1 93 ? -17.091 42.649 3.062 1.00 44.75 93 PHE A O 1
ATOM 791 N N . LEU A 1 94 ? -16.307 40.834 3.948 1.00 44.03 94 LEU A N 1
ATOM 792 C CA . LEU A 1 94 ? -16.142 39.468 4.464 1.00 44.03 94 LEU A CA 1
ATOM 793 C C . LEU A 1 94 ? -15.541 39.512 5.886 1.00 44.03 94 LEU A C 1
ATOM 795 O O . LEU A 1 94 ? -14.550 40.204 6.109 1.00 44.03 94 LEU A O 1
ATOM 799 N N . PHE A 1 95 ? -15.980 38.602 6.758 1.00 44.06 95 PHE A N 1
ATOM 800 C CA . PHE A 1 95 ? -15.038 37.623 7.313 1.00 44.06 95 PHE A CA 1
ATOM 801 C C . PHE A 1 95 ? -15.141 36.368 6.444 1.00 44.06 95 PHE A C 1
ATOM 803 O O . PHE A 1 95 ? -16.222 36.050 5.946 1.00 44.06 95 PHE A O 1
ATOM 810 N N . MET A 1 96 ? -14.035 35.649 6.254 1.00 42.94 96 MET A N 1
ATOM 811 C CA . MET A 1 96 ? -14.077 34.300 5.694 1.00 42.94 96 MET A CA 1
ATOM 812 C C . MET A 1 96 ? -14.865 33.436 6.684 1.00 42.94 96 MET A C 1
ATOM 814 O O . MET A 1 96 ? -14.308 33.021 7.701 1.00 42.94 96 MET A O 1
ATOM 818 N N . LYS A 1 97 ? -16.171 33.234 6.440 1.00 48.94 97 LYS A N 1
ATOM 819 C CA . LYS A 1 97 ? -16.984 32.321 7.252 1.00 48.94 97 LYS A CA 1
ATOM 820 C C . LYS A 1 97 ? -16.265 30.977 7.215 1.00 48.94 97 LYS A C 1
ATOM 822 O O . LYS A 1 97 ? -16.055 30.427 6.132 1.00 48.94 97 LYS A O 1
ATOM 827 N N . ARG A 1 98 ? -15.816 30.502 8.384 1.00 53.47 98 ARG A N 1
ATOM 828 C CA . ARG A 1 98 ? -15.215 29.170 8.512 1.00 53.47 98 ARG A CA 1
ATOM 829 C C . ARG A 1 98 ? -16.194 28.173 7.890 1.00 53.47 98 ARG A C 1
ATOM 831 O O . ARG A 1 98 ? -17.406 28.373 8.000 1.00 53.47 98 ARG A O 1
ATOM 838 N N . LYS A 1 99 ? -15.678 27.136 7.217 1.00 59.25 99 LYS A N 1
ATOM 839 C CA . LYS A 1 99 ? -16.516 26.022 6.748 1.00 59.25 99 LYS A CA 1
ATOM 840 C C . LYS A 1 99 ? -17.377 25.595 7.948 1.00 59.25 99 LYS A C 1
ATOM 842 O O . LYS A 1 99 ? -16.780 25.400 9.009 1.00 59.25 99 LYS A O 1
ATOM 847 N N . PRO A 1 100 ? -18.718 25.555 7.833 1.00 62.81 100 PRO A N 1
ATOM 848 C CA . PRO A 1 100 ? -19.563 25.235 8.974 1.00 62.81 100 PRO A CA 1
ATOM 849 C C . PRO A 1 100 ? -19.109 23.890 9.530 1.00 62.81 100 PRO A C 1
ATOM 851 O O . PRO A 1 100 ? -18.957 22.927 8.772 1.00 62.81 100 PRO A O 1
ATOM 854 N N . ILE A 1 101 ? -18.803 23.871 10.825 1.00 67.50 101 ILE A N 1
ATOM 855 C CA . ILE A 1 101 ? -18.408 22.646 11.507 1.00 67.50 101 ILE A CA 1
ATOM 856 C C . ILE A 1 101 ? -19.638 21.736 11.493 1.00 67.50 101 ILE A C 1
ATOM 858 O O . ILE A 1 101 ? -20.765 22.200 11.670 1.00 67.50 101 ILE A O 1
ATOM 862 N N . ASN A 1 102 ? -19.437 20.457 11.180 1.00 77.62 102 ASN A N 1
ATOM 863 C CA . ASN A 1 102 ? -20.522 19.488 11.240 1.00 77.62 102 ASN A CA 1
ATOM 864 C C . ASN A 1 102 ? -20.873 19.300 12.726 1.00 77.62 102 ASN A C 1
ATOM 866 O O . ASN A 1 102 ? -19.988 18.856 13.457 1.00 77.62 102 ASN A O 1
ATOM 870 N N . PRO A 1 103 ? -22.104 19.605 13.179 1.00 83.31 103 PRO A N 1
ATOM 871 C CA . PRO A 1 103 ? -22.446 19.581 14.602 1.00 83.31 103 PRO A CA 1
ATOM 872 C C . PRO A 1 103 ? -22.221 18.206 15.244 1.00 83.31 103 PRO A C 1
ATOM 874 O O . PRO A 1 103 ? -21.818 18.134 16.396 1.00 83.31 103 PRO A O 1
ATOM 877 N N . VAL A 1 104 ? -22.380 17.118 14.480 1.00 82.06 104 VAL A N 1
ATOM 878 C CA . VAL A 1 104 ? -22.098 15.751 14.955 1.00 82.06 104 VAL A CA 1
ATOM 879 C C . VAL A 1 104 ? -20.599 15.535 15.192 1.00 82.06 104 VAL A C 1
ATOM 881 O O . VAL A 1 104 ? -20.211 14.831 16.116 1.00 82.06 104 VAL A O 1
ATOM 884 N N . ILE A 1 105 ? -19.738 16.140 14.366 1.00 79.56 105 ILE A N 1
ATOM 885 C CA . ILE A 1 105 ? -18.281 16.055 14.543 1.00 79.56 105 ILE A CA 1
ATOM 886 C C . ILE A 1 105 ? -17.839 16.933 15.719 1.00 79.56 105 ILE A C 1
ATOM 888 O O . ILE A 1 105 ? -16.954 16.511 16.455 1.00 79.56 105 ILE A O 1
ATOM 892 N N . ASP A 1 106 ? -18.457 18.102 15.922 1.00 82.94 106 ASP A N 1
ATOM 893 C CA . ASP A 1 106 ? -18.206 18.955 17.096 1.00 82.94 106 ASP A CA 1
ATOM 894 C C . ASP A 1 106 ? -18.550 18.199 18.388 1.00 82.94 106 ASP A C 1
ATOM 896 O O . ASP A 1 106 ? -17.679 18.028 19.231 1.00 82.94 106 ASP A O 1
ATOM 900 N N . GLU A 1 107 ? -19.750 17.611 18.485 1.00 86.44 107 GLU A N 1
ATOM 901 C CA . GLU A 1 107 ? -20.187 16.827 19.654 1.00 86.44 107 GLU A CA 1
ATOM 902 C C . GLU A 1 107 ? -19.259 15.627 19.945 1.00 86.44 107 GLU A C 1
ATOM 904 O O . GLU A 1 107 ? -18.951 15.323 21.099 1.00 86.44 107 GLU A O 1
ATOM 909 N N . ILE A 1 108 ? -18.783 14.932 18.904 1.00 83.25 108 ILE A N 1
ATOM 910 C CA . ILE A 1 108 ? -17.793 13.852 19.052 1.00 83.25 108 ILE A CA 1
ATOM 911 C C . ILE A 1 108 ? -16.438 14.412 19.512 1.00 83.25 108 ILE A C 1
ATOM 913 O O . ILE A 1 108 ? -15.780 13.799 20.350 1.00 83.25 108 ILE A O 1
ATOM 917 N N . THR A 1 109 ? -16.021 15.567 18.990 1.00 82.50 109 THR A N 1
ATOM 918 C CA . THR A 1 109 ? -14.749 16.210 19.347 1.00 82.50 109 THR A CA 1
ATOM 919 C C . THR A 1 109 ? -14.767 16.688 20.796 1.00 82.50 109 THR A C 1
ATOM 921 O O . THR A 1 109 ? -13.819 16.409 21.523 1.00 82.50 109 THR A O 1
ATOM 924 N N . GLU A 1 110 ? -15.849 17.329 21.244 1.00 85.69 110 GLU A N 1
ATOM 925 C CA . GLU A 1 110 ? -16.057 17.725 22.640 1.00 85.69 110 GLU A CA 1
ATOM 926 C C . GLU A 1 110 ? -15.979 16.506 23.566 1.00 85.69 110 GLU A C 1
ATOM 928 O O . GLU A 1 110 ? -15.156 16.493 24.478 1.00 85.69 110 GLU A O 1
ATOM 933 N N . LYS A 1 111 ? -16.700 15.417 23.261 1.00 84.00 111 LYS A N 1
ATOM 934 C CA . LYS A 1 111 ? -16.626 14.174 24.053 1.00 84.00 111 LYS A CA 1
ATOM 935 C C . LYS A 1 111 ? -15.228 13.553 24.083 1.00 84.00 111 LYS A C 1
ATOM 937 O O . LYS A 1 111 ? -14.851 12.980 25.103 1.00 84.00 111 LYS A O 1
ATOM 942 N N . ILE A 1 112 ? -14.449 13.636 23.004 1.00 83.50 112 ILE A N 1
ATOM 943 C CA . ILE A 1 112 ? -13.057 13.154 23.008 1.00 83.50 112 ILE A CA 1
ATOM 944 C C . ILE A 1 112 ? -12.183 14.059 23.887 1.00 83.50 112 ILE A C 1
ATOM 946 O O . ILE A 1 112 ? -11.398 13.549 24.684 1.00 83.50 112 ILE A O 1
ATOM 950 N N . LEU A 1 113 ? -12.336 15.382 23.792 1.00 84.31 113 LEU A N 1
ATOM 951 C CA . LEU A 1 113 ? -11.581 16.340 24.604 1.00 84.31 113 LEU A CA 1
ATOM 952 C C . LEU A 1 113 ? -11.903 16.210 26.101 1.00 84.31 113 LEU A C 1
ATOM 954 O O . LEU A 1 113 ? -10.980 16.204 26.909 1.00 84.31 113 LEU A O 1
ATOM 958 N N . GLU A 1 114 ? -13.175 16.042 26.465 1.00 84.50 114 GLU A N 1
ATOM 959 C CA . GLU A 1 114 ? -13.617 15.856 27.854 1.00 84.50 114 GLU A CA 1
ATOM 960 C C . GLU A 1 114 ? -13.091 14.556 28.478 1.00 84.50 114 GLU A C 1
ATOM 962 O O . GLU A 1 114 ? -12.615 14.571 29.611 1.00 84.50 114 GLU A O 1
ATOM 967 N N . ASN A 1 115 ? -13.171 13.431 27.754 1.00 80.88 115 ASN A N 1
ATOM 968 C CA . ASN A 1 115 ? -12.856 12.113 28.320 1.00 80.88 115 ASN A CA 1
ATOM 969 C C . ASN A 1 115 ? -11.369 11.734 28.230 1.00 80.88 115 ASN A C 1
ATOM 971 O O . ASN A 1 115 ? -10.884 11.007 29.094 1.00 80.88 115 ASN A O 1
ATOM 975 N N . TYR A 1 116 ? -10.647 12.205 27.207 1.00 78.25 116 TYR A N 1
ATOM 976 C CA . TYR A 1 116 ? -9.241 11.838 26.972 1.00 78.25 116 TYR A CA 1
ATOM 977 C C . TYR A 1 116 ? -8.244 12.975 27.231 1.00 78.25 116 TYR A C 1
ATOM 979 O O . TYR A 1 116 ? -7.053 12.701 27.352 1.00 78.25 116 TYR A O 1
ATOM 987 N N . ASN A 1 117 ? -8.703 14.234 27.299 1.00 80.88 117 ASN A N 1
ATOM 988 C CA . ASN A 1 117 ? -7.887 15.440 27.512 1.00 80.88 117 ASN A CA 1
ATOM 989 C C . ASN A 1 117 ? -6.509 15.428 26.788 1.00 80.88 117 ASN A C 1
ATOM 991 O O . ASN A 1 117 ? -5.470 15.599 27.434 1.00 80.88 117 ASN A O 1
ATOM 995 N N . PRO A 1 118 ? -6.462 15.184 25.460 1.00 79.69 118 PRO A N 1
ATOM 996 C CA . PRO A 1 118 ? -5.205 15.002 24.740 1.00 79.69 118 PRO A CA 1
ATOM 997 C C . PRO A 1 118 ? -4.403 16.309 24.673 1.00 79.69 118 PRO A C 1
ATOM 999 O O . PRO A 1 118 ? -4.854 17.301 24.099 1.00 79.69 118 PRO A O 1
ATOM 1002 N N . VAL A 1 119 ? -3.184 16.300 25.221 1.00 79.25 119 VAL A N 1
ATOM 1003 C CA . VAL A 1 119 ? -2.282 17.468 25.233 1.00 79.25 119 VAL A CA 1
ATOM 1004 C C . VAL A 1 119 ? -1.378 17.481 23.997 1.00 79.25 119 VAL A C 1
ATOM 1006 O O . VAL A 1 119 ? -1.008 18.542 23.492 1.00 79.25 119 VAL A O 1
ATOM 1009 N N . THR A 1 120 ? -1.035 16.301 23.480 1.00 83.88 120 THR A N 1
ATOM 1010 C CA . THR A 1 120 ? -0.171 16.104 22.315 1.00 83.88 120 THR A CA 1
ATOM 1011 C C . THR A 1 120 ? -0.899 15.397 21.168 1.00 83.88 120 THR A C 1
ATOM 1013 O O . THR A 1 120 ? -1.953 14.778 21.328 1.00 83.88 120 THR A O 1
ATOM 1016 N N . SER A 1 121 ? -0.299 15.432 19.975 1.00 76.06 121 SER A N 1
ATOM 1017 C CA . SER A 1 121 ? -0.756 14.635 18.829 1.00 76.06 121 SER A CA 1
ATOM 1018 C C . SER A 1 121 ? -0.630 13.120 19.051 1.00 76.06 121 SER A C 1
ATOM 1020 O O . SER A 1 121 ? -1.342 12.358 18.396 1.00 76.06 121 SER A O 1
ATOM 1022 N N . GLY A 1 122 ? 0.240 12.677 19.967 1.00 77.94 122 GLY A N 1
ATOM 1023 C CA . GLY A 1 122 ? 0.340 11.276 20.379 1.00 77.94 122 GLY A CA 1
ATOM 1024 C C . GLY A 1 122 ? -0.885 10.834 21.178 1.00 77.94 122 GLY A C 1
ATOM 1025 O O . GLY A 1 122 ? -1.506 9.830 20.836 1.00 77.94 122 GLY A O 1
ATOM 1026 N N . ASP A 1 123 ? -1.297 11.636 22.160 1.00 81.88 123 ASP A N 1
ATOM 1027 C CA . ASP A 1 123 ? -2.468 11.358 23.006 1.00 81.88 123 ASP A CA 1
ATOM 1028 C C . ASP A 1 123 ? -3.757 11.315 22.173 1.00 81.88 123 ASP A C 1
ATOM 1030 O O . ASP A 1 123 ? -4.570 10.402 22.307 1.00 81.88 123 ASP A O 1
ATOM 1034 N N . LEU A 1 124 ? -3.903 12.250 21.224 1.00 83.31 124 LEU A N 1
ATOM 1035 C CA . LEU A 1 124 ? -5.010 12.234 20.265 1.00 83.31 124 LEU A CA 1
ATOM 1036 C C . LEU A 1 124 ? -4.997 10.963 19.401 1.00 83.31 124 LEU A C 1
ATOM 1038 O O . LEU A 1 124 ? -6.052 10.401 19.121 1.00 83.31 124 LEU A O 1
ATOM 1042 N N . SER A 1 125 ? -3.817 10.485 18.995 1.00 82.12 125 SER A N 1
ATOM 1043 C CA . SER A 1 125 ? -3.691 9.241 18.224 1.00 82.12 125 SER A CA 1
ATOM 1044 C C . SER A 1 125 ? -4.087 8.014 19.056 1.00 82.12 125 SER A C 1
ATOM 1046 O O . SER A 1 125 ? -4.692 7.090 18.518 1.00 82.12 125 SER A O 1
ATOM 1048 N N . MET A 1 126 ? -3.818 8.021 20.367 1.00 82.81 126 MET A N 1
ATOM 1049 C CA . MET A 1 126 ? -4.249 6.973 21.298 1.00 82.81 126 MET A CA 1
ATOM 1050 C C . MET A 1 126 ? -5.772 6.981 21.508 1.00 82.81 126 MET A C 1
ATOM 1052 O O . MET A 1 126 ? -6.403 5.933 21.393 1.00 82.81 126 MET A O 1
ATOM 1056 N N . ALA A 1 127 ? -6.384 8.153 21.701 1.00 87.06 127 ALA A N 1
ATOM 1057 C CA . ALA A 1 127 ? -7.842 8.276 21.771 1.00 87.06 127 ALA A CA 1
ATOM 1058 C C . ALA A 1 127 ? -8.516 7.806 20.464 1.00 87.06 127 ALA A C 1
ATOM 1060 O O . ALA A 1 127 ? -9.469 7.027 20.485 1.00 87.06 127 ALA A O 1
ATOM 1061 N N . MET A 1 128 ? -7.976 8.207 19.306 1.00 86.25 128 MET A N 1
ATOM 1062 C CA . MET A 1 128 ? -8.466 7.757 17.996 1.00 86.25 128 MET A CA 1
ATOM 1063 C C . MET A 1 128 ? -8.316 6.243 17.799 1.00 86.25 128 MET A C 1
ATOM 1065 O O . MET A 1 128 ? -9.212 5.623 17.228 1.00 86.25 128 MET A O 1
ATOM 1069 N N . LYS A 1 129 ? -7.237 5.634 18.307 1.00 87.69 129 LYS A N 1
ATOM 1070 C CA . LYS A 1 129 ? -7.032 4.179 18.301 1.00 87.69 129 LYS A CA 1
ATOM 1071 C C . LYS A 1 129 ? -8.138 3.444 19.064 1.00 87.69 129 LYS A C 1
ATOM 1073 O O . LYS A 1 129 ? -8.703 2.497 18.525 1.00 87.69 129 LYS A O 1
ATOM 1078 N N . GLU A 1 130 ? -8.486 3.890 20.271 1.00 87.44 130 GLU A N 1
ATOM 1079 C CA . GLU A 1 130 ? -9.569 3.282 21.061 1.00 87.44 130 GLU A CA 1
ATOM 1080 C C . GLU A 1 130 ? -10.945 3.465 20.405 1.00 87.44 130 GLU A C 1
ATOM 1082 O O . GLU A 1 130 ? -11.727 2.515 20.311 1.00 87.44 130 GLU A O 1
ATOM 1087 N N . VAL A 1 131 ? -11.235 4.665 19.889 1.00 89.19 131 VAL A N 1
ATOM 1088 C CA . VAL A 1 131 ? -12.473 4.945 19.142 1.00 89.19 131 VAL A CA 1
ATOM 1089 C C . VAL A 1 131 ? -12.580 4.040 17.911 1.00 89.19 131 VAL A C 1
ATOM 1091 O O . VAL A 1 131 ? -13.646 3.475 17.650 1.00 89.19 131 VAL A O 1
ATOM 1094 N N . PHE A 1 132 ? -11.482 3.848 17.178 1.00 89.00 132 PHE A N 1
ATOM 1095 C CA . PHE A 1 132 ? -11.416 2.970 16.011 1.00 89.00 132 PHE A CA 1
ATOM 1096 C C . PHE A 1 132 ? -11.600 1.491 16.391 1.00 89.00 132 PHE A C 1
ATOM 1098 O O . PHE A 1 132 ? -12.449 0.813 15.811 1.00 89.00 132 PHE A O 1
ATOM 1105 N N . GLN A 1 133 ? -10.903 1.014 17.429 1.00 90.75 133 GLN A N 1
ATOM 1106 C CA . GLN A 1 133 ? -11.033 -0.342 17.978 1.00 90.75 133 GLN A CA 1
ATOM 1107 C C . GLN A 1 133 ? -12.477 -0.650 18.404 1.00 90.75 133 GLN A C 1
ATOM 1109 O O . GLN A 1 133 ? -13.044 -1.661 17.991 1.00 90.75 133 GLN A O 1
ATOM 1114 N N . ASN A 1 134 ? -13.113 0.249 19.161 1.00 91.00 134 ASN A N 1
ATOM 1115 C CA . ASN A 1 134 ? -14.505 0.116 19.600 1.00 91.00 134 ASN A CA 1
ATOM 1116 C C . ASN A 1 134 ? -15.494 0.164 18.417 1.00 91.00 134 ASN A C 1
ATOM 1118 O O . ASN A 1 134 ? -16.492 -0.557 18.399 1.00 91.00 134 ASN A O 1
ATOM 1122 N N . THR A 1 135 ? -15.211 0.980 17.397 1.00 89.56 135 THR A N 1
ATOM 1123 C CA . THR A 1 135 ? -16.030 1.054 16.176 1.00 89.56 135 THR A CA 1
ATOM 1124 C C . THR A 1 135 ? -15.978 -0.260 15.398 1.00 89.56 135 THR A C 1
ATOM 1126 O O . THR A 1 135 ? -17.030 -0.833 15.114 1.00 89.56 135 THR A O 1
ATOM 1129 N N . ILE A 1 136 ? -14.781 -0.798 15.143 1.00 88.62 136 ILE A N 1
ATOM 1130 C CA . ILE A 1 136 ? -14.598 -2.107 14.499 1.00 88.62 136 ILE A CA 1
ATOM 1131 C C . ILE A 1 136 ? -15.265 -3.215 15.317 1.00 88.62 136 ILE A C 1
ATOM 1133 O O . ILE A 1 136 ? -16.000 -4.024 14.754 1.00 88.62 136 ILE A O 1
ATOM 1137 N N . GLN A 1 137 ? -15.097 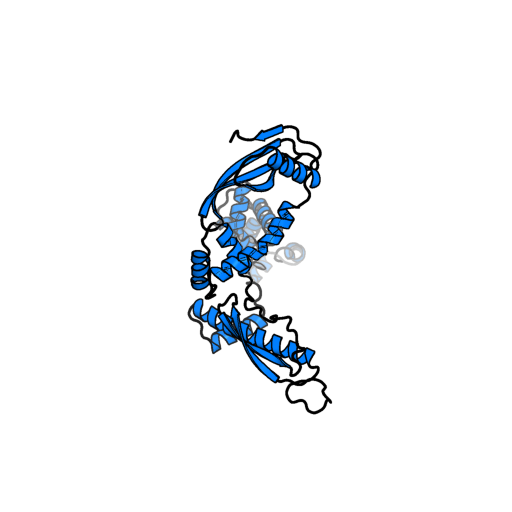-3.218 16.641 1.00 92.00 137 GLN A N 1
ATOM 1138 C CA . GLN A 1 137 ? -15.727 -4.203 17.522 1.00 92.00 137 GLN A CA 1
ATOM 1139 C C . GLN A 1 137 ? -17.260 -4.187 17.408 1.00 92.00 137 GLN A C 1
ATOM 1141 O O . GLN A 1 137 ? -17.894 -5.240 17.332 1.00 92.00 137 GLN A O 1
ATOM 1146 N N . LYS A 1 138 ? -17.871 -2.996 17.355 1.00 91.25 138 LYS 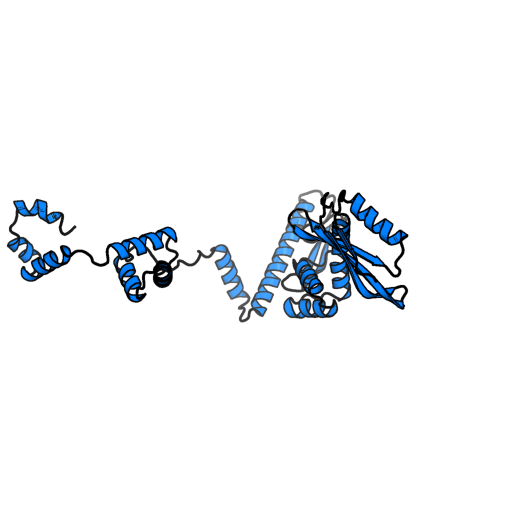A N 1
ATOM 1147 C CA . LYS A 1 138 ? -19.321 -2.832 17.159 1.00 91.25 138 LYS A CA 1
ATOM 1148 C C . LYS A 1 138 ? -19.777 -3.269 15.770 1.00 91.25 138 LYS A C 1
ATOM 1150 O O . LYS A 1 138 ? -20.829 -3.894 15.661 1.00 91.25 138 LYS A O 1
ATOM 1155 N N . MET A 1 139 ? -19.004 -2.971 14.725 1.00 88.81 139 MET A N 1
ATOM 1156 C CA . MET A 1 139 ? -19.317 -3.410 13.363 1.00 88.81 139 MET A CA 1
ATOM 1157 C C . MET A 1 139 ? -19.230 -4.940 13.236 1.00 88.81 139 MET A C 1
ATOM 1159 O O . MET A 1 139 ? -20.178 -5.542 12.744 1.00 88.81 139 MET A O 1
ATOM 1163 N N . MET A 1 140 ? -18.172 -5.569 13.764 1.00 89.62 140 MET A N 1
ATOM 1164 C CA . MET A 1 140 ? -18.001 -7.032 13.825 1.00 89.62 140 MET A CA 1
ATOM 1165 C C . MET A 1 140 ? -19.137 -7.717 14.595 1.00 89.62 140 MET A C 1
ATOM 1167 O O . MET A 1 140 ? -19.670 -8.731 14.149 1.00 89.62 140 MET A O 1
ATOM 1171 N N . ASN A 1 141 ? -19.542 -7.155 15.740 1.00 91.25 141 ASN A N 1
ATOM 1172 C CA . ASN A 1 141 ? -20.677 -7.673 16.504 1.00 91.25 141 ASN A CA 1
ATOM 1173 C C . ASN A 1 141 ? -21.970 -7.601 15.683 1.00 91.25 141 ASN A C 1
ATOM 1175 O O . ASN A 1 141 ? -22.666 -8.603 15.581 1.00 91.25 141 ASN A O 1
ATOM 1179 N N . LYS A 1 142 ? -22.246 -6.464 15.030 1.00 89.38 142 LYS A N 1
ATOM 1180 C CA . LYS A 1 142 ? -23.444 -6.279 14.199 1.00 89.38 142 LYS A CA 1
ATOM 1181 C C . LYS A 1 142 ? -23.457 -7.176 12.955 1.00 89.38 142 LYS A C 1
ATOM 1183 O O . LYS A 1 142 ? -24.510 -7.678 12.574 1.00 89.38 142 LYS A O 1
ATOM 1188 N N . GLU A 1 143 ? -22.304 -7.396 12.329 1.00 88.75 143 GLU A N 1
ATOM 1189 C CA . GLU A 1 143 ? -22.145 -8.367 11.241 1.00 88.75 143 GLU A CA 1
ATOM 1190 C C . GLU A 1 143 ? -22.501 -9.783 11.715 1.00 88.75 143 GLU A C 1
ATOM 1192 O O . GLU A 1 143 ? -23.280 -10.485 11.071 1.00 88.75 143 GLU A O 1
ATOM 1197 N N . PHE A 1 144 ? -21.996 -10.177 12.883 1.00 91.06 144 PHE A N 1
ATOM 1198 C CA . PHE A 1 144 ? -22.300 -11.470 13.482 1.00 91.06 144 PHE A CA 1
ATOM 1199 C C . PHE A 1 144 ? -23.763 -11.593 13.937 1.00 91.06 144 PHE A C 1
ATOM 1201 O O . PHE A 1 144 ? -24.365 -12.653 13.787 1.00 91.06 144 PHE A O 1
ATOM 1208 N N . ASP A 1 145 ? -24.366 -10.516 14.447 1.00 89.69 145 ASP A N 1
ATOM 1209 C CA . ASP A 1 145 ? -25.791 -10.467 14.787 1.00 89.69 145 ASP A CA 1
ATOM 1210 C C . ASP A 1 145 ? -26.660 -10.712 13.541 1.00 89.69 145 ASP A C 1
ATOM 1212 O O . ASP A 1 145 ? -27.588 -11.521 13.593 1.00 89.69 145 ASP A O 1
ATOM 1216 N N . ASN A 1 146 ? -26.302 -10.096 12.406 1.00 88.94 146 ASN A N 1
ATOM 1217 C CA . ASN A 1 146 ? -26.954 -10.326 11.115 1.00 88.94 146 ASN A CA 1
ATOM 1218 C C . ASN A 1 146 ? -26.774 -11.772 10.618 1.00 88.94 146 ASN A C 1
ATOM 1220 O O . ASN A 1 146 ? -27.735 -12.363 10.134 1.00 88.94 146 ASN A O 1
ATOM 1224 N N . PHE A 1 147 ? -25.571 -12.350 10.742 1.00 88.44 147 PHE A N 1
ATOM 1225 C CA . PHE A 1 147 ? -25.295 -13.738 10.344 1.00 88.44 147 PHE A CA 1
ATOM 1226 C C . PHE A 1 147 ? -26.085 -14.757 11.177 1.00 88.44 147 PHE A C 1
ATOM 1228 O O . PHE A 1 147 ? -26.633 -15.711 10.632 1.00 88.44 147 PHE A O 1
ATOM 1235 N N . MET A 1 148 ? -26.164 -14.555 12.496 1.00 87.50 148 MET A N 1
ATOM 1236 C CA . MET A 1 148 ? -26.906 -15.453 13.387 1.00 87.50 148 MET A CA 1
ATOM 1237 C C . MET A 1 148 ? -28.429 -15.269 13.278 1.00 87.50 148 MET A C 1
ATOM 1239 O O . MET A 1 148 ? -29.169 -16.179 13.640 1.00 87.50 148 MET A O 1
ATOM 1243 N N . GLY A 1 149 ? -28.908 -14.103 12.828 1.00 87.06 149 GLY A N 1
ATOM 1244 C CA . GLY A 1 149 ? -30.336 -13.791 12.675 1.00 87.06 149 GLY A CA 1
ATOM 1245 C C . GLY A 1 149 ? -31.097 -13.540 13.986 1.00 87.06 149 GLY A C 1
ATOM 1246 O O . GLY A 1 149 ? -32.317 -13.401 13.967 1.00 87.06 149 GLY A O 1
ATOM 1247 N N . TYR A 1 150 ? -30.405 -13.490 15.129 1.00 86.31 150 TYR A N 1
ATOM 1248 C CA . TYR A 1 150 ? -30.983 -13.255 16.458 1.00 86.31 150 TYR A CA 1
ATOM 1249 C C . TYR A 1 150 ? -29.936 -12.638 17.403 1.00 86.31 150 TYR A C 1
ATOM 1251 O O . TYR A 1 150 ? -28.744 -12.923 17.271 1.00 86.31 150 TYR A O 1
ATOM 1259 N N . GLU A 1 151 ? -30.348 -11.841 18.395 1.00 84.19 151 GLU A N 1
ATOM 1260 C CA . GLU A 1 151 ? -29.438 -11.150 19.331 1.00 84.19 151 GLU A CA 1
ATOM 1261 C C . GLU A 1 151 ? -28.874 -12.042 20.461 1.00 84.19 151 GLU A C 1
ATOM 1263 O O . GLU A 1 151 ? -29.330 -13.155 20.737 1.00 84.19 151 GLU A O 1
ATOM 1268 N N . LYS A 1 152 ? -27.845 -11.557 21.168 1.00 82.44 152 LYS A N 1
ATOM 1269 C CA . LYS A 1 152 ? -27.287 -12.258 22.334 1.00 82.44 152 LYS A CA 1
ATOM 1270 C C . LYS A 1 152 ? -28.374 -12.481 23.402 1.00 82.44 152 LYS A C 1
ATOM 1272 O O . LYS A 1 152 ? -29.058 -11.549 23.799 1.00 82.44 152 LYS A O 1
ATOM 1277 N N . ASN A 1 153 ? -28.469 -13.713 23.908 1.00 80.19 153 ASN A N 1
ATOM 1278 C CA . ASN A 1 153 ? -29.444 -14.169 24.914 1.00 80.19 153 ASN A CA 1
ATOM 1279 C C . ASN A 1 153 ? -30.929 -14.175 24.481 1.00 80.19 153 ASN A C 1
ATOM 1281 O O . ASN A 1 153 ? -31.790 -14.378 25.335 1.00 80.19 153 ASN A O 1
ATOM 1285 N N . ASP A 1 154 ? -31.258 -14.018 23.194 1.00 79.81 154 ASP A N 1
ATOM 1286 C CA . ASP A 1 154 ? -32.643 -14.214 22.745 1.00 79.81 154 ASP A CA 1
ATOM 1287 C C . ASP A 1 154 ? -33.051 -15.694 22.871 1.00 79.81 154 ASP A C 1
ATOM 1289 O O . ASP A 1 154 ? -32.402 -16.561 22.293 1.00 79.81 154 ASP A O 1
ATOM 1293 N N . ASN A 1 155 ? -34.122 -16.002 23.603 1.00 76.38 155 ASN A N 1
ATOM 1294 C CA . ASN A 1 155 ? -34.626 -17.368 23.799 1.00 76.38 155 ASN A CA 1
ATOM 1295 C C . ASN A 1 155 ? -35.901 -17.671 22.985 1.00 76.38 155 ASN A C 1
ATOM 1297 O O . ASN A 1 155 ? -36.496 -18.729 23.168 1.00 76.38 155 ASN A O 1
ATOM 1301 N N . LYS A 1 156 ? -36.348 -16.755 22.115 1.00 72.44 156 LYS A N 1
ATOM 1302 C CA . LYS A 1 156 ? -37.648 -16.849 21.421 1.00 72.44 156 LYS A CA 1
ATOM 1303 C C . LYS A 1 156 ? -37.629 -17.678 20.135 1.00 72.44 156 LYS A C 1
ATOM 1305 O O . LYS A 1 156 ? -38.689 -18.076 19.663 1.00 72.44 156 LYS A O 1
ATOM 1310 N N . VAL A 1 157 ? -36.450 -17.910 19.561 1.00 72.62 157 VAL A N 1
ATOM 1311 C CA . VAL A 1 157 ? -36.274 -18.553 18.249 1.00 72.62 157 VAL A CA 1
ATOM 1312 C C . VAL A 1 157 ? -35.612 -19.921 18.419 1.00 72.62 157 VAL A C 1
ATOM 1314 O O . VAL A 1 157 ? -34.652 -20.056 19.183 1.00 72.62 157 VAL A O 1
ATOM 1317 N N . GLN A 1 158 ? -36.111 -20.930 17.701 1.00 74.75 158 GLN A N 1
ATOM 1318 C CA . GLN A 1 158 ? -35.477 -22.247 17.590 1.00 74.75 158 GLN A CA 1
ATOM 1319 C C . GLN A 1 158 ? -34.242 -22.133 16.680 1.00 74.75 158 GLN A C 1
ATOM 1321 O O . GLN A 1 158 ? -34.314 -21.513 15.624 1.00 74.75 158 GLN A O 1
ATOM 1326 N N . LYS A 1 159 ? -33.095 -22.671 17.108 1.00 78.19 159 LYS A N 1
ATOM 1327 C CA . LYS A 1 159 ? -31.784 -22.366 16.510 1.00 78.19 159 LYS A CA 1
ATOM 1328 C C . LYS A 1 159 ? -31.064 -23.618 16.050 1.00 78.19 159 LYS A C 1
ATOM 1330 O O . LYS A 1 159 ? -30.954 -24.574 16.810 1.00 78.19 159 LYS A O 1
ATOM 1335 N N . GLU A 1 160 ? -30.505 -23.553 14.848 1.00 81.38 160 GLU A N 1
ATOM 1336 C CA . GLU A 1 160 ? -29.597 -24.576 14.322 1.00 81.38 160 GLU A CA 1
ATOM 1337 C C . GLU A 1 160 ? -28.161 -24.339 14.820 1.00 81.38 160 GLU A C 1
ATOM 1339 O O . GLU A 1 160 ? -27.512 -25.250 15.330 1.00 81.38 160 GLU A O 1
ATOM 1344 N N . ASN A 1 161 ? -27.696 -23.085 14.769 1.00 86.44 161 ASN A N 1
ATOM 1345 C CA . ASN A 1 161 ? -26.362 -22.673 15.206 1.00 86.44 161 ASN A CA 1
ATOM 1346 C C . ASN A 1 161 ? -26.431 -21.761 16.444 1.00 86.44 161 ASN A C 1
ATOM 1348 O O . ASN A 1 161 ? -27.414 -21.056 16.675 1.00 86.44 161 ASN A O 1
ATOM 1352 N N . TYR A 1 162 ? -25.365 -21.751 17.245 1.00 88.62 162 TYR A N 1
ATOM 1353 C CA . TYR A 1 162 ? -25.290 -21.044 18.525 1.00 88.62 162 TYR A CA 1
ATOM 1354 C C . TYR A 1 162 ? -24.043 -20.162 18.614 1.00 88.62 162 TYR A C 1
ATOM 1356 O O . TYR A 1 162 ? -23.011 -20.456 18.020 1.00 88.62 162 TYR A O 1
ATOM 1364 N N . ARG A 1 163 ? -24.107 -19.094 19.415 1.00 89.88 163 ARG A N 1
ATOM 1365 C CA . ARG A 1 163 ? -22.945 -18.237 19.705 1.00 89.88 163 ARG A CA 1
ATOM 1366 C C . ARG A 1 163 ? -21.985 -18.962 20.653 1.00 89.88 163 ARG A C 1
ATOM 1368 O O . ARG A 1 163 ? -22.431 -19.534 21.644 1.00 89.88 163 ARG A O 1
ATOM 1375 N N . ASN A 1 164 ? -20.686 -18.888 20.385 1.00 91.94 164 ASN A N 1
ATOM 1376 C CA . ASN A 1 164 ? -19.623 -19.591 21.106 1.00 91.94 164 ASN A CA 1
ATOM 1377 C C . ASN A 1 164 ? -18.521 -18.625 21.590 1.00 91.94 164 ASN A C 1
ATOM 1379 O O . ASN A 1 164 ? -17.328 -18.838 21.375 1.00 91.94 164 ASN A O 1
ATOM 1383 N N . GLY A 1 165 ? -18.943 -17.526 22.220 1.00 90.31 165 GLY A N 1
ATOM 1384 C CA . GLY A 1 165 ? -18.041 -16.514 22.771 1.00 90.31 165 GLY A CA 1
ATOM 1385 C C . GLY A 1 165 ? -17.251 -15.747 21.707 1.00 90.31 165 GLY A C 1
ATOM 1386 O O . GLY A 1 165 ? -17.759 -15.455 20.623 1.00 90.31 165 GLY A O 1
ATOM 1387 N N . PHE A 1 166 ? -16.015 -15.398 22.060 1.00 91.69 166 PHE A N 1
ATOM 1388 C CA . PHE A 1 166 ? -15.115 -14.566 21.265 1.00 91.69 166 PHE A CA 1
ATOM 1389 C C . PHE A 1 166 ? -13.712 -15.183 21.206 1.00 91.69 166 PHE A C 1
ATOM 1391 O O . PHE A 1 166 ? -13.322 -15.954 22.082 1.00 91.69 166 PHE A O 1
ATOM 1398 N N . SER A 1 167 ? -12.939 -14.825 20.182 1.00 91.56 167 SER A N 1
ATOM 1399 C CA . SER A 1 167 ? -11.502 -15.086 20.098 1.00 91.56 167 SER A CA 1
ATOM 1400 C C . SER A 1 167 ? -10.746 -13.782 19.926 1.00 91.56 167 SER A C 1
ATOM 1402 O O . SER A 1 167 ? -10.996 -13.048 18.973 1.00 91.56 167 SER A O 1
ATOM 1404 N N . LYS A 1 168 ? -9.753 -13.555 20.782 1.00 93.06 168 LYS A N 1
ATOM 1405 C CA . LYS A 1 168 ? -8.822 -12.436 20.640 1.00 93.06 168 LYS A CA 1
ATOM 1406 C C . LYS A 1 168 ? -8.027 -12.550 19.339 1.00 93.06 168 LYS A C 1
ATOM 1408 O O . LYS A 1 168 ? -7.589 -13.640 18.960 1.00 93.06 168 LYS A O 1
ATOM 1413 N N . LYS A 1 169 ? -7.822 -11.419 18.669 1.00 91.25 169 LYS A N 1
ATOM 1414 C CA . LYS A 1 169 ? -6.926 -11.265 17.518 1.00 91.25 169 LYS A CA 1
ATOM 1415 C C . LYS A 1 169 ? -6.231 -9.911 17.611 1.00 91.25 169 LYS A C 1
ATOM 1417 O O . LYS A 1 169 ? -6.892 -8.886 17.725 1.00 91.25 169 LYS A O 1
ATOM 1422 N N . ASN A 1 170 ? -4.907 -9.909 17.506 1.00 89.88 170 ASN A N 1
ATOM 1423 C CA . ASN A 1 170 ? -4.146 -8.676 17.331 1.00 89.88 170 ASN A CA 1
ATOM 1424 C C . ASN A 1 170 ? -4.158 -8.293 15.851 1.00 89.88 170 ASN A C 1
ATOM 1426 O O . ASN A 1 170 ? -3.830 -9.126 14.998 1.00 89.88 170 ASN A O 1
ATOM 1430 N N . VAL A 1 171 ? -4.550 -7.053 15.568 1.00 88.06 171 VAL A N 1
ATOM 1431 C CA . VAL A 1 171 ? -4.596 -6.470 14.226 1.00 88.06 171 VAL A CA 1
ATOM 1432 C C . VAL A 1 171 ? -3.795 -5.172 14.174 1.00 88.06 171 VAL A C 1
ATOM 1434 O O . VAL A 1 171 ? -3.765 -4.395 15.130 1.00 88.06 171 VAL A O 1
ATOM 1437 N N . ASN A 1 172 ? -3.125 -4.946 13.052 1.00 83.69 172 ASN A N 1
ATOM 1438 C CA . ASN A 1 172 ? -2.344 -3.750 12.778 1.00 83.69 172 ASN A CA 1
ATOM 1439 C C . ASN A 1 172 ? -3.231 -2.722 12.060 1.00 83.69 172 ASN A C 1
ATOM 1441 O O . ASN A 1 172 ? -3.859 -3.044 11.056 1.00 83.69 172 ASN A O 1
ATOM 1445 N N . SER A 1 173 ? -3.295 -1.498 12.585 1.00 83.62 173 SER A N 1
ATOM 1446 C CA . SER A 1 173 ? -4.070 -0.385 12.020 1.00 83.62 173 SER A CA 1
ATOM 1447 C C . SER A 1 173 ? -3.174 0.828 11.752 1.00 83.62 173 SER A C 1
ATOM 1449 O O . SER A 1 173 ? -2.041 0.887 12.227 1.00 83.62 173 SER A O 1
ATOM 1451 N N . GLN A 1 174 ? -3.706 1.851 11.078 1.00 79.94 174 GLN A N 1
ATOM 1452 C CA . GLN A 1 174 ? -3.012 3.136 10.894 1.00 79.94 174 GLN A CA 1
ATOM 1453 C C . GLN A 1 174 ? -2.676 3.878 12.207 1.00 79.94 174 GLN A C 1
ATOM 1455 O O . GLN A 1 174 ? -1.847 4.785 12.202 1.00 79.94 174 GLN A O 1
ATOM 1460 N N . TYR A 1 175 ? -3.300 3.486 13.326 1.00 82.69 175 TYR A N 1
ATOM 1461 C CA . TYR A 1 175 ? -3.031 3.990 14.680 1.00 82.69 175 TYR A CA 1
ATOM 1462 C C . TYR A 1 175 ? -2.194 3.000 15.522 1.00 82.69 175 TYR A C 1
ATOM 1464 O O . TYR A 1 175 ? -2.184 3.062 16.754 1.00 82.69 175 TYR A O 1
ATOM 1472 N N . GLY A 1 176 ? -1.521 2.050 14.866 1.00 82.38 176 GLY A N 1
ATOM 1473 C CA . GLY A 1 176 ? -0.716 1.000 15.485 1.00 82.38 176 GLY A CA 1
ATOM 1474 C C . GLY A 1 176 ? -1.491 -0.289 15.769 1.00 82.38 176 GLY A C 1
ATOM 1475 O O . GLY A 1 176 ? -2.641 -0.470 15.358 1.00 82.38 176 GLY A O 1
ATOM 1476 N N . GLN A 1 177 ? -0.840 -1.215 16.473 1.00 85.19 177 GLN A N 1
ATOM 1477 C CA . GLN A 1 177 ? -1.403 -2.528 16.806 1.00 85.19 177 GLN A CA 1
ATOM 1478 C C . GLN A 1 177 ? -2.474 -2.455 17.908 1.00 85.19 177 GLN A C 1
ATOM 1480 O O . GLN A 1 177 ? -2.245 -1.855 18.960 1.00 85.19 177 GLN A O 1
ATOM 1485 N N . MET A 1 178 ? -3.619 -3.105 17.692 1.00 88.31 178 MET A N 1
ATOM 1486 C CA . MET A 1 178 ? -4.758 -3.177 18.618 1.00 88.31 178 MET A CA 1
ATOM 1487 C C . MET A 1 178 ? -5.289 -4.614 18.751 1.00 88.31 178 MET A C 1
ATOM 1489 O O . MET A 1 178 ? -5.183 -5.409 17.818 1.00 88.31 178 MET A O 1
ATOM 1493 N N . GLU A 1 179 ? -5.866 -4.951 19.905 1.00 90.94 179 GLU A N 1
ATOM 1494 C CA . GLU A 1 179 ? -6.519 -6.246 20.147 1.00 90.94 179 GLU A CA 1
ATOM 1495 C C . GLU A 1 179 ? -8.030 -6.127 19.894 1.00 90.94 179 GLU A C 1
ATOM 1497 O O . GLU A 1 179 ? -8.661 -5.159 20.317 1.00 90.94 179 GLU A O 1
ATOM 1502 N N . ILE A 1 180 ? -8.624 -7.102 19.208 1.00 92.00 180 ILE A N 1
ATOM 1503 C CA . ILE A 1 180 ? -10.072 -7.183 18.973 1.00 92.00 180 ILE A CA 1
ATOM 1504 C C . ILE A 1 180 ? -10.617 -8.554 19.374 1.00 92.00 180 ILE A C 1
ATOM 1506 O O . ILE A 1 180 ? -9.942 -9.575 19.212 1.00 92.00 180 ILE A O 1
ATOM 1510 N N . ASP A 1 181 ? -11.861 -8.582 19.845 1.00 93.06 181 ASP A N 1
ATOM 1511 C CA . ASP A 1 181 ? -12.581 -9.796 20.214 1.00 93.06 181 ASP A CA 1
ATOM 1512 C C . ASP A 1 181 ? -13.475 -10.233 19.047 1.00 93.06 181 A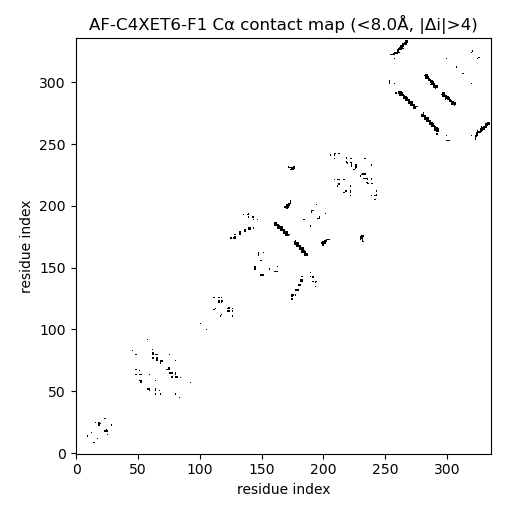SP A C 1
ATOM 1514 O O . ASP A 1 181 ? -14.557 -9.696 18.820 1.00 93.06 181 ASP A O 1
ATOM 1518 N N . ILE A 1 182 ? -13.042 -11.226 18.272 1.00 91.69 182 ILE A N 1
ATOM 1519 C CA . ILE A 1 182 ? -13.814 -11.713 17.123 1.00 91.69 182 ILE A CA 1
ATOM 1520 C C . ILE A 1 182 ? -14.928 -12.649 17.601 1.00 91.69 182 ILE A C 1
ATOM 1522 O O . ILE A 1 182 ? -14.611 -13.673 18.216 1.00 91.69 182 ILE A O 1
ATOM 1526 N N . PRO A 1 183 ? -16.214 -12.355 17.324 1.00 92.19 183 PRO A N 1
ATOM 1527 C CA . PRO A 1 183 ? -17.315 -13.236 17.693 1.00 92.19 183 PRO A CA 1
ATOM 1528 C C . PRO A 1 183 ? -17.236 -14.565 16.938 1.00 92.19 183 PRO A C 1
ATOM 1530 O O . PRO A 1 183 ? -16.787 -14.626 15.792 1.00 92.19 183 PRO A O 1
ATOM 1533 N N . ARG A 1 184 ? -17.669 -15.645 17.591 1.00 91.12 184 ARG A N 1
ATOM 1534 C CA . ARG A 1 184 ? -17.632 -17.001 17.029 1.00 91.12 184 ARG A CA 1
ATOM 1535 C C . ARG A 1 184 ? -18.976 -17.691 17.148 1.00 91.12 184 ARG A C 1
ATOM 1537 O O . ARG A 1 184 ? -19.657 -17.575 18.167 1.00 91.12 184 ARG A O 1
ATOM 1544 N N . ASP A 1 185 ? -19.319 -18.470 16.134 1.00 93.19 185 ASP A N 1
ATOM 1545 C CA . ASP A 1 185 ? -20.401 -19.443 16.179 1.00 93.19 185 ASP A CA 1
ATOM 1546 C C . ASP A 1 185 ? -19.891 -20.833 16.607 1.00 93.19 185 ASP A C 1
ATOM 1548 O O . ASP A 1 185 ? -18.685 -21.079 16.731 1.00 93.19 185 ASP A O 1
ATOM 1552 N N . ARG A 1 186 ? -20.821 -21.745 16.900 1.00 90.25 186 ARG A N 1
ATOM 1553 C CA . ARG A 1 186 ? -20.527 -23.093 17.402 1.00 90.25 186 ARG A CA 1
ATOM 1554 C C . ARG A 1 186 ? -20.171 -24.063 16.279 1.00 90.25 186 ARG A C 1
ATOM 1556 O O . ARG A 1 186 ? -19.367 -24.960 16.509 1.00 90.25 186 ARG A O 1
ATOM 1563 N N . GLU A 1 187 ? -20.732 -23.865 15.090 1.00 90.88 187 GLU A N 1
ATOM 1564 C CA . GLU A 1 187 ? -20.454 -24.680 13.900 1.00 90.88 187 GLU A CA 1
ATOM 1565 C C . GLU A 1 187 ? -19.256 -24.175 13.069 1.00 90.88 187 GLU A C 1
ATOM 1567 O O . GLU A 1 187 ? -18.888 -24.809 12.085 1.00 90.88 187 GLU A O 1
ATOM 1572 N N . ALA A 1 188 ? -18.635 -23.056 13.465 1.00 88.94 188 ALA A N 1
ATOM 1573 C CA . ALA A 1 188 ? -17.541 -22.368 12.766 1.00 88.94 188 ALA A CA 1
ATOM 1574 C C . ALA A 1 188 ? -17.855 -21.931 11.313 1.00 88.94 188 ALA A C 1
ATOM 1576 O O . ALA A 1 188 ? -16.938 -21.695 10.517 1.00 88.94 188 ALA A O 1
ATOM 1577 N N . LYS A 1 189 ? -19.145 -21.786 10.980 1.00 90.69 189 LYS A N 1
ATOM 1578 C CA . LYS A 1 189 ? -19.658 -21.373 9.665 1.00 90.69 189 LYS A CA 1
ATOM 1579 C C . LYS A 1 189 ? -19.551 -19.863 9.422 1.00 90.69 189 LYS A C 1
ATOM 1581 O O . LYS A 1 189 ? -19.664 -19.443 8.276 1.00 90.69 189 LYS A O 1
ATOM 1586 N N . PHE A 1 190 ? -19.342 -19.040 10.456 1.00 90.00 190 PHE A N 1
ATOM 1587 C CA . PHE A 1 190 ? -19.236 -17.588 10.286 1.00 90.00 190 PHE A CA 1
ATOM 1588 C C . PHE A 1 190 ? -17.967 -17.202 9.512 1.00 90.00 190 PHE A C 1
ATOM 1590 O O . PHE A 1 190 ? -16.861 -17.629 9.856 1.00 90.00 190 PHE A O 1
ATOM 1597 N N . GLU A 1 191 ? -18.116 -16.365 8.485 1.00 88.44 191 GLU A N 1
ATOM 1598 C CA . GLU A 1 191 ? -17.026 -15.829 7.664 1.00 88.44 191 GLU A CA 1
ATOM 1599 C C . GLU A 1 191 ? -17.079 -14.290 7.704 1.00 88.44 191 GLU A C 1
ATOM 1601 O O . GLU A 1 191 ? -17.876 -13.701 6.978 1.00 88.44 191 GLU A O 1
ATOM 1606 N N . PRO A 1 192 ? -16.291 -13.623 8.572 1.00 87.56 192 PRO A N 1
ATOM 1607 C CA . PRO A 1 192 ? -16.323 -12.167 8.694 1.00 87.56 192 PRO A CA 1
ATOM 1608 C C . PRO A 1 192 ? -15.744 -11.471 7.457 1.00 87.56 192 PRO A C 1
ATOM 1610 O O . PRO A 1 192 ? -14.687 -11.854 6.952 1.00 87.56 192 PRO A O 1
ATOM 1613 N N . ILE A 1 193 ? -16.418 -10.409 7.021 1.00 82.88 193 ILE A N 1
ATOM 1614 C CA . ILE A 1 193 ? -16.067 -9.564 5.876 1.00 82.88 193 ILE A CA 1
ATOM 1615 C C . ILE A 1 193 ? -15.252 -8.351 6.334 1.00 82.88 193 ILE A C 1
ATOM 1617 O O . ILE A 1 193 ? -14.313 -7.965 5.642 1.00 82.88 193 ILE A O 1
ATOM 1621 N N . ILE A 1 194 ? -15.584 -7.753 7.490 1.00 82.56 194 ILE A N 1
ATOM 1622 C CA . ILE A 1 194 ? -14.919 -6.525 7.973 1.00 82.56 194 ILE A CA 1
ATOM 1623 C C . ILE A 1 194 ? -13.442 -6.790 8.287 1.00 82.56 194 ILE A C 1
ATOM 1625 O O . ILE A 1 194 ? -12.589 -5.961 7.986 1.00 82.56 194 ILE A O 1
ATOM 1629 N N . ILE A 1 195 ? -13.151 -7.940 8.904 1.00 86.31 195 ILE A N 1
ATOM 1630 C CA . ILE A 1 195 ? -11.794 -8.440 9.141 1.00 86.31 195 ILE A CA 1
ATOM 1631 C C . ILE A 1 195 ? -11.816 -9.947 8.913 1.00 86.31 195 ILE A C 1
ATOM 1633 O O . ILE A 1 195 ? -12.312 -10.703 9.754 1.00 86.31 195 ILE A O 1
ATOM 1637 N N . LYS A 1 196 ? -11.239 -10.394 7.801 1.00 86.19 196 LYS A N 1
ATOM 1638 C CA . LYS A 1 196 ? -11.286 -11.789 7.361 1.00 86.19 196 LYS A CA 1
ATOM 1639 C C . LYS A 1 196 ? -10.578 -12.722 8.339 1.00 86.19 196 LYS A C 1
ATOM 1641 O O . LYS A 1 196 ? -9.750 -12.331 9.179 1.00 86.19 196 LYS A O 1
ATOM 1646 N N . LYS A 1 197 ? -10.863 -14.021 8.216 1.00 85.62 197 LYS A N 1
ATOM 1647 C CA . LYS A 1 197 ? -10.095 -15.067 8.911 1.00 85.62 197 LYS A CA 1
ATOM 1648 C C . LYS A 1 197 ? -8.603 -14.896 8.574 1.00 85.62 197 LYS A C 1
ATOM 1650 O O . LYS A 1 197 ? -8.242 -14.626 7.436 1.00 85.62 197 LYS A O 1
ATOM 1655 N N . TYR A 1 198 ? -7.745 -14.997 9.590 1.00 83.69 198 TYR A N 1
ATOM 1656 C CA . TYR A 1 198 ? -6.277 -14.838 9.520 1.00 83.69 198 TYR A CA 1
ATOM 1657 C C . TYR A 1 198 ? -5.707 -13.452 9.125 1.00 83.69 198 TYR A C 1
ATOM 1659 O O . TYR A 1 198 ? -4.572 -13.173 9.499 1.00 83.69 198 TYR A O 1
ATOM 1667 N N . GLU A 1 199 ? -6.474 -12.550 8.505 1.00 82.44 199 GLU A N 1
ATOM 1668 C CA . GLU A 1 199 ? -6.056 -11.188 8.095 1.00 82.44 199 GLU A CA 1
ATOM 1669 C C . GLU A 1 199 ? -5.661 -10.308 9.301 1.00 82.44 199 GLU A C 1
ATOM 1671 O O . GLU A 1 199 ? -6.520 -9.828 10.037 1.00 82.44 199 GLU A O 1
ATOM 1676 N N . ARG A 1 200 ? -4.361 -10.155 9.587 1.00 82.69 200 ARG A N 1
ATOM 1677 C CA . ARG A 1 200 ? -3.861 -9.387 10.753 1.00 82.69 200 ARG A CA 1
ATOM 1678 C C . ARG A 1 200 ? -3.519 -7.934 10.444 1.00 82.69 200 ARG A C 1
ATOM 1680 O O . ARG A 1 200 ? -3.167 -7.203 11.363 1.00 82.69 200 ARG A O 1
ATOM 1687 N N . ASP A 1 201 ? -3.612 -7.523 9.192 1.00 78.06 201 ASP A N 1
ATOM 1688 C CA . ASP A 1 201 ? -3.388 -6.148 8.777 1.00 78.06 201 ASP A CA 1
ATOM 1689 C C . ASP A 1 201 ? -4.692 -5.585 8.223 1.00 78.06 201 ASP A C 1
ATOM 1691 O O . ASP A 1 201 ? -5.320 -6.204 7.369 1.00 78.06 201 ASP A O 1
ATOM 1695 N N . ILE A 1 202 ? -5.117 -4.454 8.775 1.00 72.94 202 ILE A N 1
ATOM 1696 C CA . ILE A 1 202 ? -6.304 -3.700 8.356 1.00 72.94 202 ILE A CA 1
ATOM 1697 C C . ILE A 1 202 ? -5.922 -2.257 8.005 1.00 72.94 202 ILE A C 1
ATOM 1699 O O . ILE A 1 202 ? -6.762 -1.359 8.016 1.00 72.94 202 ILE A O 1
ATOM 1703 N N . SER A 1 203 ? -4.629 -2.006 7.793 1.00 69.19 203 SER A N 1
ATOM 1704 C CA . SER A 1 203 ? -4.097 -0.684 7.518 1.00 69.19 203 SER A CA 1
ATOM 1705 C C . SER A 1 203 ? -3.901 -0.475 6.016 1.00 69.19 203 SER A C 1
ATOM 1707 O O . SER A 1 203 ? -3.360 -1.326 5.315 1.00 69.19 203 SER A O 1
ATOM 1709 N N . GLU A 1 204 ? -4.253 0.712 5.520 1.00 69.25 204 GLU A N 1
ATOM 1710 C CA . GLU A 1 204 ? -3.935 1.164 4.152 1.00 69.25 204 GLU A CA 1
ATOM 1711 C C . GLU A 1 204 ? -2.426 1.488 3.988 1.00 69.25 204 GLU A C 1
ATOM 1713 O O . GLU A 1 204 ? -2.018 2.284 3.147 1.00 69.25 204 GLU A O 1
ATOM 1718 N N . LEU A 1 205 ? -1.563 0.908 4.834 1.00 73.50 205 LEU A N 1
ATOM 1719 C CA . LEU A 1 205 ? -0.128 1.183 4.880 1.00 73.50 205 LEU A CA 1
ATOM 1720 C C . LEU A 1 205 ? 0.691 0.262 3.966 1.00 73.50 205 LEU A C 1
ATOM 1722 O O . LEU A 1 205 ? 1.884 0.507 3.789 1.00 73.50 205 LEU A O 1
ATOM 1726 N N . VAL A 1 206 ? 0.079 -0.755 3.352 1.00 75.81 206 VAL A N 1
ATOM 1727 C CA . VAL A 1 206 ? 0.758 -1.651 2.400 1.00 75.81 206 VAL A CA 1
ATOM 1728 C C . VAL A 1 206 ? 1.296 -0.860 1.195 1.00 75.81 206 VAL A C 1
ATOM 1730 O O . VAL A 1 206 ? 2.466 -1.003 0.841 1.00 75.81 206 VAL A O 1
ATOM 1733 N N . ASP A 1 207 ? 0.521 0.095 0.668 1.00 79.06 207 ASP A N 1
ATOM 1734 C CA . ASP A 1 207 ? 0.970 1.052 -0.361 1.00 79.06 207 ASP A CA 1
ATOM 1735 C C . ASP A 1 207 ? 2.194 1.865 0.084 1.00 79.06 207 ASP A C 1
ATOM 1737 O O . ASP A 1 207 ? 3.075 2.190 -0.717 1.00 79.06 207 ASP A O 1
ATOM 1741 N N . MET A 1 208 ? 2.292 2.175 1.379 1.00 83.00 208 MET A N 1
ATOM 1742 C CA . MET A 1 208 ? 3.451 2.865 1.938 1.00 83.00 208 MET A CA 1
ATOM 1743 C C . MET A 1 208 ? 4.668 1.943 2.027 1.00 83.00 208 MET A C 1
ATOM 1745 O O . MET A 1 208 ? 5.765 2.370 1.672 1.00 83.00 208 MET A O 1
ATOM 1749 N N . VAL A 1 209 ? 4.486 0.679 2.419 1.00 85.44 209 VAL A N 1
ATOM 1750 C CA . VAL A 1 209 ? 5.541 -0.347 2.386 1.00 85.44 209 VAL A CA 1
ATOM 1751 C C . VAL A 1 209 ? 6.091 -0.495 0.961 1.00 85.44 209 VAL A C 1
ATOM 1753 O O . VAL A 1 209 ? 7.305 -0.383 0.770 1.00 85.44 209 VAL A O 1
ATOM 1756 N N . PHE A 1 210 ? 5.223 -0.617 -0.052 1.00 84.06 210 PHE A N 1
ATOM 1757 C CA . PHE A 1 210 ? 5.625 -0.615 -1.465 1.00 84.06 210 PHE A CA 1
ATOM 1758 C C . PHE A 1 210 ? 6.361 0.673 -1.861 1.00 84.06 210 PHE A C 1
ATOM 1760 O O . PHE A 1 210 ? 7.414 0.611 -2.500 1.00 84.06 210 PHE A O 1
ATOM 1767 N N . ALA A 1 211 ? 5.858 1.846 -1.467 1.00 86.38 211 ALA A N 1
ATOM 1768 C CA . ALA A 1 211 ? 6.451 3.136 -1.815 1.00 86.38 211 ALA A CA 1
ATOM 1769 C C . ALA A 1 211 ? 7.825 3.384 -1.159 1.00 86.38 211 ALA A C 1
ATOM 1771 O O . ALA A 1 211 ? 8.644 4.116 -1.724 1.00 86.38 211 ALA A O 1
ATOM 1772 N N . LEU A 1 212 ? 8.087 2.805 0.016 1.00 90.31 212 LEU A N 1
ATOM 1773 C CA . LEU A 1 212 ? 9.381 2.870 0.704 1.00 90.31 212 LEU A CA 1
ATOM 1774 C C . LEU A 1 212 ? 10.371 1.861 0.106 1.00 90.31 212 LEU A C 1
ATOM 1776 O O . LEU A 1 212 ? 11.501 2.229 -0.217 1.00 90.31 212 LEU A O 1
ATOM 1780 N N . TYR A 1 213 ? 9.931 0.622 -0.136 1.00 89.06 213 TYR A N 1
ATOM 1781 C CA . TYR A 1 213 ? 10.745 -0.403 -0.795 1.00 89.06 213 TYR A CA 1
ATOM 1782 C C . TYR A 1 213 ? 11.152 0.014 -2.219 1.00 89.06 213 TYR A C 1
ATOM 1784 O O . TYR A 1 213 ? 12.325 -0.057 -2.579 1.00 89.06 213 TYR A O 1
ATOM 1792 N N . SER A 1 214 ? 10.226 0.593 -2.993 1.00 86.81 214 SER A N 1
ATOM 1793 C CA . SER A 1 214 ? 10.496 1.137 -4.339 1.00 86.81 214 SER A CA 1
ATOM 1794 C C . SER A 1 214 ? 11.481 2.315 -4.350 1.00 86.81 214 SER A C 1
ATOM 1796 O O . SER A 1 214 ? 12.011 2.664 -5.401 1.00 86.81 214 SER A O 1
ATOM 1798 N N . ARG A 1 215 ? 11.741 2.944 -3.193 1.00 91.62 215 ARG A N 1
ATOM 1799 C CA . ARG A 1 215 ? 12.787 3.969 -3.022 1.00 91.62 215 ARG A CA 1
ATOM 1800 C C . ARG A 1 215 ? 14.152 3.381 -2.641 1.00 91.62 215 ARG A C 1
ATOM 1802 O O . ARG A 1 215 ? 15.091 4.144 -2.442 1.00 91.62 215 ARG A O 1
ATOM 1809 N N . GLY A 1 216 ? 14.270 2.055 -2.551 1.00 89.62 216 GLY A N 1
ATOM 1810 C CA . GLY A 1 216 ? 15.507 1.349 -2.216 1.00 89.62 216 GLY A CA 1
ATOM 1811 C C . GLY A 1 216 ? 15.775 1.191 -0.717 1.00 89.62 216 GLY A C 1
ATOM 1812 O O . GLY A 1 216 ? 16.902 0.871 -0.347 1.00 89.62 216 GLY A O 1
ATOM 1813 N N . MET A 1 217 ? 14.783 1.408 0.155 1.00 92.94 217 MET A N 1
ATOM 1814 C CA . MET A 1 217 ? 14.924 1.098 1.585 1.00 92.94 217 MET A CA 1
ATOM 1815 C C . MET A 1 217 ? 14.952 -0.419 1.807 1.00 92.94 217 MET A C 1
ATOM 1817 O O . MET A 1 217 ? 14.175 -1.150 1.188 1.00 92.94 217 MET A O 1
ATOM 1821 N N . SER A 1 218 ? 15.812 -0.911 2.708 1.00 91.88 218 SER A N 1
ATOM 1822 C CA . SER A 1 218 ? 15.832 -2.342 3.024 1.00 91.88 218 SER A CA 1
ATOM 1823 C C . SER A 1 218 ? 14.586 -2.748 3.815 1.00 91.88 218 SER A C 1
ATOM 1825 O O . SER A 1 218 ? 13.956 -1.932 4.487 1.00 91.88 218 SER A O 1
ATOM 1827 N N . THR A 1 219 ? 14.243 -4.038 3.809 1.00 90.94 219 THR A N 1
ATOM 1828 C CA . THR A 1 219 ? 13.090 -4.551 4.573 1.00 90.94 219 THR A CA 1
ATOM 1829 C C . THR A 1 219 ? 13.217 -4.334 6.088 1.00 90.94 219 THR A C 1
ATOM 1831 O O . THR A 1 219 ? 12.206 -4.332 6.786 1.00 90.94 219 THR A O 1
ATOM 1834 N N . ARG A 1 220 ? 14.437 -4.105 6.601 1.00 92.50 220 ARG A N 1
ATOM 1835 C CA . ARG A 1 220 ? 14.688 -3.700 7.995 1.00 92.50 220 ARG A CA 1
ATOM 1836 C C . ARG A 1 220 ? 14.413 -2.213 8.205 1.00 92.50 220 ARG A C 1
ATOM 1838 O O . ARG A 1 220 ? 13.643 -1.876 9.094 1.00 92.50 220 ARG A O 1
ATOM 1845 N N . ASP A 1 221 ? 14.930 -1.347 7.334 1.00 93.50 221 ASP A N 1
ATOM 1846 C CA . ASP A 1 221 ? 14.689 0.102 7.427 1.00 93.50 221 ASP A CA 1
ATOM 1847 C C . ASP A 1 221 ? 13.195 0.433 7.287 1.00 93.50 221 ASP A C 1
ATOM 1849 O O . ASP A 1 221 ? 12.683 1.322 7.963 1.00 93.50 221 ASP A O 1
ATOM 1853 N N . VAL A 1 222 ? 12.477 -0.305 6.429 1.00 90.00 222 VAL A N 1
ATOM 1854 C CA . VAL A 1 222 ? 11.018 -0.191 6.305 1.00 90.00 222 VAL A CA 1
ATOM 1855 C C . VAL A 1 222 ? 10.326 -0.660 7.590 1.00 90.00 222 VAL A C 1
ATOM 1857 O O . VAL A 1 222 ? 9.453 0.050 8.074 1.00 90.00 222 VAL A O 1
ATOM 1860 N N . SER A 1 223 ? 10.738 -1.783 8.193 1.00 89.38 223 SER A N 1
ATOM 1861 C CA . SER A 1 223 ? 10.235 -2.247 9.504 1.00 89.38 223 SER A CA 1
ATOM 1862 C C . SER A 1 223 ? 10.368 -1.155 10.566 1.00 89.38 223 SER A C 1
ATOM 1864 O O . SER A 1 223 ? 9.385 -0.766 11.200 1.00 89.38 223 SER A O 1
ATOM 1866 N N . ASP A 1 224 ? 11.570 -0.598 10.696 1.00 90.62 224 ASP A N 1
ATOM 1867 C CA . ASP A 1 224 ? 11.897 0.382 11.726 1.00 90.62 224 ASP A CA 1
ATOM 1868 C C . ASP A 1 224 ? 11.182 1.721 11.474 1.00 90.62 224 ASP A C 1
ATOM 1870 O O . ASP A 1 224 ? 10.729 2.377 12.416 1.00 90.62 224 ASP A O 1
ATOM 1874 N N . PHE A 1 225 ? 10.985 2.105 10.207 1.00 88.94 225 PHE A N 1
ATOM 1875 C CA . PHE A 1 225 ? 10.161 3.253 9.823 1.00 88.94 225 PHE A CA 1
ATOM 1876 C C . PHE A 1 225 ? 8.676 3.044 10.159 1.00 88.94 225 PHE A C 1
ATOM 1878 O O . PHE A 1 225 ? 8.059 3.914 10.777 1.00 88.94 225 PHE A O 1
ATOM 1885 N N . MET A 1 226 ? 8.094 1.891 9.808 1.00 84.31 226 MET A N 1
ATOM 1886 C CA . MET A 1 226 ? 6.687 1.589 10.099 1.00 84.31 226 MET A CA 1
ATOM 1887 C C . MET A 1 226 ? 6.422 1.528 11.609 1.00 84.31 226 MET A C 1
ATOM 1889 O O . MET A 1 226 ? 5.421 2.075 12.087 1.00 84.31 226 MET A O 1
ATOM 1893 N N . PHE A 1 227 ? 7.350 0.954 12.378 1.00 84.25 227 PHE A N 1
ATOM 1894 C CA . PHE A 1 227 ? 7.257 0.916 13.833 1.00 84.25 227 PHE A CA 1
ATOM 1895 C C . PHE A 1 227 ? 7.406 2.310 14.456 1.00 84.25 227 PHE A C 1
ATOM 1897 O O . PHE A 1 227 ? 6.536 2.740 15.211 1.00 84.25 227 PHE A O 1
ATOM 1904 N N . SER A 1 228 ? 8.462 3.054 14.110 1.00 83.38 228 SER A N 1
ATOM 1905 C CA . SER A 1 228 ? 8.726 4.377 14.698 1.00 83.38 228 SER A CA 1
ATOM 1906 C C . SER A 1 228 ? 7.688 5.437 14.322 1.00 83.38 228 SER A C 1
ATOM 1908 O O . SER A 1 228 ? 7.412 6.327 15.129 1.00 83.38 228 SER A O 1
ATOM 1910 N N . LYS A 1 229 ? 7.097 5.362 13.119 1.00 81.56 229 LYS A N 1
ATOM 1911 C CA . LYS A 1 229 ? 6.154 6.377 12.632 1.00 81.56 229 LYS A CA 1
ATOM 1912 C C . LYS A 1 229 ? 4.684 6.054 12.904 1.00 81.56 229 LYS A C 1
ATOM 1914 O O . LYS A 1 229 ? 3.922 6.987 13.158 1.00 81.56 229 LYS A O 1
ATOM 1919 N N . TYR A 1 230 ? 4.299 4.777 12.853 1.00 76.69 230 TYR A N 1
ATOM 1920 C CA . TYR A 1 230 ? 2.900 4.334 12.952 1.00 76.69 230 TYR A CA 1
ATOM 1921 C C . TYR A 1 230 ? 2.636 3.368 14.116 1.00 76.69 230 TYR A C 1
ATOM 1923 O O . TYR A 1 230 ? 1.490 2.988 14.339 1.00 76.69 230 TYR A O 1
ATOM 1931 N N . GLY A 1 231 ? 3.660 2.948 14.870 1.00 73.38 231 GLY A N 1
ATOM 1932 C CA . GLY A 1 231 ? 3.503 1.949 15.934 1.00 73.38 231 GLY A CA 1
ATOM 1933 C C . GLY A 1 231 ? 3.106 0.566 15.407 1.00 73.38 231 GLY A C 1
ATOM 1934 O O . GLY A 1 231 ? 2.530 -0.236 16.148 1.00 73.38 231 GLY A O 1
ATOM 1935 N N . VAL A 1 232 ? 3.362 0.292 14.122 1.00 75.56 232 VAL A N 1
ATOM 1936 C CA . VAL A 1 232 ? 3.032 -0.980 13.477 1.00 75.56 232 VAL A CA 1
ATOM 1937 C C . VAL A 1 232 ? 4.272 -1.861 13.434 1.00 75.56 232 VAL A C 1
ATOM 1939 O O . VAL A 1 232 ? 5.279 -1.511 12.828 1.00 75.56 232 VAL A O 1
ATOM 1942 N N . ASN A 1 233 ? 4.192 -3.019 14.086 1.00 77.06 233 ASN A N 1
ATOM 1943 C CA . ASN A 1 233 ? 5.271 -3.996 14.104 1.00 77.06 233 ASN A CA 1
ATOM 1944 C C . ASN A 1 233 ? 5.108 -4.972 12.925 1.00 77.06 233 ASN A C 1
ATOM 1946 O O . ASN A 1 233 ? 4.283 -5.891 12.985 1.00 77.06 233 ASN A O 1
ATOM 1950 N N . TYR A 1 234 ? 5.882 -4.752 11.860 1.00 82.88 234 TYR A N 1
ATOM 1951 C CA . TYR A 1 234 ? 6.101 -5.730 10.795 1.00 82.88 234 TYR A CA 1
ATOM 1952 C C . TYR A 1 234 ? 7.508 -6.301 10.920 1.00 82.88 234 TYR A C 1
ATOM 1954 O O . TYR A 1 234 ? 8.481 -5.554 10.919 1.00 82.88 234 TYR A O 1
ATOM 1962 N N . SER A 1 235 ? 7.641 -7.625 10.929 1.00 85.50 235 SER A N 1
ATOM 1963 C CA . SER A 1 235 ? 8.958 -8.234 10.734 1.00 85.50 235 SER A CA 1
ATOM 1964 C C . SER A 1 235 ? 9.479 -7.976 9.306 1.00 85.50 235 SER A C 1
ATOM 1966 O O . SER A 1 235 ? 8.682 -7.900 8.364 1.00 85.50 235 SER A O 1
ATOM 1968 N N . PRO A 1 236 ? 10.808 -7.943 9.088 1.00 87.38 236 PRO A N 1
ATOM 1969 C CA . PRO A 1 236 ? 11.390 -7.853 7.744 1.00 87.38 236 PRO A CA 1
ATOM 1970 C C . PRO A 1 236 ? 10.911 -8.968 6.797 1.00 87.38 236 PRO A C 1
ATOM 1972 O O . PRO A 1 236 ? 10.812 -8.758 5.589 1.00 87.38 236 PRO A O 1
ATOM 1975 N N . THR A 1 237 ? 10.563 -10.139 7.344 1.00 88.19 237 THR A N 1
ATOM 1976 C CA . THR A 1 237 ? 9.955 -11.255 6.606 1.00 88.19 237 THR A CA 1
ATOM 1977 C C . THR A 1 237 ? 8.532 -10.935 6.149 1.00 88.19 237 THR A C 1
ATOM 1979 O O . THR A 1 237 ? 8.198 -11.220 5.006 1.00 88.19 237 THR A O 1
ATOM 1982 N N . GLN A 1 238 ? 7.705 -10.309 6.995 1.00 83.44 238 GLN A N 1
ATOM 1983 C CA . GLN A 1 238 ? 6.361 -9.865 6.600 1.00 83.44 238 GLN A CA 1
ATOM 1984 C C . GLN A 1 238 ? 6.422 -8.781 5.528 1.00 83.44 238 GLN A C 1
ATOM 1986 O O . GLN A 1 238 ? 5.665 -8.850 4.571 1.00 83.44 238 GLN A O 1
ATOM 1991 N N . ILE A 1 239 ? 7.354 -7.830 5.633 1.00 87.25 239 ILE A N 1
ATOM 1992 C CA . ILE A 1 239 ? 7.570 -6.836 4.572 1.00 87.25 239 ILE A CA 1
ATOM 1993 C C . ILE A 1 239 ? 7.966 -7.530 3.271 1.00 87.25 239 ILE A C 1
ATOM 1995 O O . ILE A 1 239 ? 7.375 -7.236 2.241 1.00 87.25 239 ILE A O 1
ATOM 1999 N N . SER A 1 240 ? 8.883 -8.504 3.321 1.00 87.06 240 SER A N 1
ATOM 2000 C CA . SER A 1 240 ? 9.239 -9.298 2.139 1.00 87.06 240 SER A CA 1
ATOM 2001 C C . SER A 1 240 ? 8.049 -10.068 1.552 1.00 87.06 240 SER A C 1
ATOM 2003 O O . SER A 1 240 ? 7.987 -10.234 0.338 1.00 87.06 240 SER A O 1
ATOM 2005 N N . GLN A 1 241 ? 7.121 -10.552 2.384 1.00 85.75 241 GLN A N 1
ATOM 2006 C CA . GLN A 1 241 ? 5.905 -11.240 1.940 1.00 85.75 241 GLN A CA 1
ATOM 2007 C C . GLN A 1 241 ? 4.916 -10.273 1.282 1.00 85.75 241 GLN A C 1
ATOM 2009 O O . GLN A 1 241 ? 4.475 -10.557 0.175 1.00 85.75 241 GLN A O 1
ATOM 2014 N N . LEU A 1 242 ? 4.651 -9.114 1.894 1.00 82.50 242 LEU A N 1
ATOM 2015 C CA . LEU A 1 242 ? 3.821 -8.054 1.309 1.00 82.50 242 LEU A CA 1
ATOM 2016 C C . LEU A 1 242 ? 4.405 -7.579 -0.030 1.00 82.50 242 LEU A C 1
ATOM 2018 O O . LEU A 1 242 ? 3.695 -7.490 -1.026 1.00 82.50 242 LEU A O 1
ATOM 2022 N N . THR A 1 243 ? 5.726 -7.369 -0.109 1.00 81.44 243 THR A N 1
ATOM 2023 C CA . THR A 1 243 ? 6.377 -7.003 -1.377 1.00 81.44 243 THR A CA 1
ATOM 2024 C C . THR A 1 243 ? 6.307 -8.099 -2.438 1.00 81.44 243 THR A C 1
ATOM 2026 O O . THR A 1 243 ? 6.459 -7.786 -3.612 1.00 81.44 243 THR A O 1
ATOM 2029 N N . ASN A 1 244 ? 6.065 -9.362 -2.069 1.00 81.88 244 ASN A N 1
ATOM 2030 C CA . ASN A 1 244 ? 5.889 -10.443 -3.040 1.00 81.88 244 ASN A CA 1
ATOM 2031 C C . ASN A 1 244 ? 4.480 -10.469 -3.657 1.00 81.88 244 ASN A C 1
ATOM 2033 O O . ASN A 1 244 ? 4.302 -11.113 -4.686 1.00 81.88 244 ASN A O 1
ATOM 2037 N N . GLU A 1 245 ? 3.490 -9.768 -3.094 1.00 76.44 245 GLU A N 1
ATOM 2038 C CA . GLU A 1 245 ? 2.139 -9.704 -3.677 1.00 76.44 245 GLU A CA 1
ATOM 2039 C C . GLU A 1 245 ? 2.155 -9.015 -5.056 1.00 76.44 245 GLU A C 1
ATOM 2041 O O . GLU A 1 245 ? 1.469 -9.453 -5.977 1.00 76.44 245 GLU A O 1
ATOM 2046 N N . ILE A 1 246 ? 3.054 -8.041 -5.258 1.00 79.69 246 ILE A N 1
ATOM 2047 C CA . ILE A 1 246 ? 3.252 -7.355 -6.548 1.00 79.69 246 ILE A CA 1
ATOM 2048 C C . ILE A 1 246 ? 3.903 -8.241 -7.628 1.00 79.69 246 ILE A C 1
ATOM 2050 O O . ILE A 1 246 ? 4.046 -7.807 -8.769 1.00 79.69 246 ILE A O 1
ATOM 2054 N N . VAL A 1 247 ? 4.336 -9.469 -7.310 1.00 81.44 247 VAL A N 1
ATOM 2055 C CA . VAL A 1 247 ? 4.988 -10.358 -8.292 1.00 81.44 247 VAL A CA 1
ATOM 2056 C C . VAL A 1 247 ? 4.009 -10.780 -9.390 1.00 81.44 247 VAL A C 1
ATOM 2058 O O . VAL A 1 247 ? 4.406 -10.840 -10.554 1.00 81.44 247 VAL A O 1
ATOM 2061 N N . GLU A 1 248 ? 2.730 -10.994 -9.066 1.00 80.50 248 GLU A N 1
ATOM 2062 C CA . GLU A 1 248 ? 1.714 -11.263 -10.091 1.00 80.50 248 GLU A CA 1
ATOM 2063 C C . GLU A 1 248 ? 1.402 -10.013 -10.925 1.00 80.50 248 GLU A C 1
ATOM 2065 O O . GLU A 1 248 ? 1.326 -10.117 -12.147 1.00 80.50 248 GLU A O 1
ATOM 2070 N N . ASP A 1 249 ? 1.334 -8.822 -10.323 1.00 85.00 249 ASP A N 1
ATOM 2071 C CA . ASP A 1 249 ? 1.175 -7.567 -11.076 1.00 85.00 249 ASP A CA 1
ATOM 2072 C C . ASP A 1 249 ? 2.369 -7.303 -12.005 1.00 85.00 249 ASP A C 1
ATOM 2074 O O . ASP A 1 249 ? 2.197 -6.899 -13.157 1.00 85.00 249 ASP A O 1
ATOM 2078 N N . ALA A 1 250 ? 3.590 -7.597 -11.550 1.00 86.06 250 ALA A N 1
ATOM 2079 C CA . ALA A 1 250 ? 4.799 -7.530 -12.363 1.00 86.06 250 ALA A CA 1
ATOM 2080 C C . ALA A 1 250 ? 4.773 -8.553 -13.513 1.00 86.06 250 ALA A C 1
ATOM 2082 O O . ALA A 1 250 ? 5.190 -8.226 -14.628 1.00 86.06 250 ALA A O 1
ATOM 2083 N N . ARG A 1 251 ? 4.237 -9.761 -13.284 1.00 86.31 251 ARG A N 1
ATOM 2084 C CA . ARG A 1 251 ? 4.038 -10.782 -14.326 1.00 86.31 251 ARG A CA 1
ATOM 2085 C C . ARG A 1 251 ? 2.995 -10.338 -15.354 1.00 86.31 251 ARG A C 1
ATOM 2087 O O . ARG A 1 251 ? 3.268 -10.386 -16.551 1.00 86.31 251 ARG A O 1
ATOM 2094 N N . LEU A 1 252 ? 1.849 -9.821 -14.909 1.00 89.00 252 LEU A N 1
ATOM 2095 C CA . LEU A 1 252 ? 0.812 -9.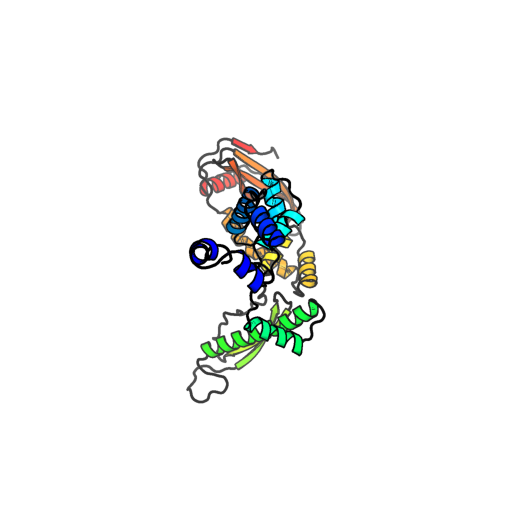250 -15.777 1.00 89.00 252 LEU A CA 1
ATOM 2096 C C . LEU A 1 252 ? 1.345 -8.057 -16.585 1.00 89.00 252 LEU A C 1
ATOM 2098 O O . LEU A 1 252 ? 1.068 -7.941 -17.779 1.00 89.00 252 LEU A O 1
ATOM 2102 N N . TRP A 1 253 ? 2.171 -7.203 -15.977 1.00 92.50 253 TRP A N 1
ATOM 2103 C CA . TRP A 1 253 ? 2.861 -6.116 -16.670 1.00 92.50 253 TRP A CA 1
ATOM 2104 C C . TRP A 1 253 ? 3.885 -6.630 -17.697 1.00 92.50 253 TRP A C 1
ATOM 2106 O O . TRP A 1 253 ? 3.991 -6.068 -18.788 1.00 92.50 253 TRP A O 1
ATOM 2116 N N . GLN A 1 254 ? 4.603 -7.719 -17.405 1.00 89.12 254 GLN A N 1
ATOM 2117 C CA . GLN A 1 254 ? 5.540 -8.353 -18.341 1.00 89.12 254 GLN A CA 1
ATOM 2118 C C . GLN A 1 254 ? 4.823 -9.079 -19.496 1.00 89.12 254 GLN A C 1
ATOM 2120 O O . GLN A 1 254 ? 5.380 -9.195 -20.588 1.00 89.12 254 GLN A O 1
ATOM 2125 N N . GLU A 1 255 ? 3.585 -9.528 -19.288 1.00 90.31 255 GLU A N 1
ATOM 2126 C CA . GLU A 1 255 ? 2.723 -10.153 -20.301 1.00 90.31 255 GLU A CA 1
ATOM 2127 C C . GLU A 1 255 ? 1.842 -9.133 -21.057 1.00 90.31 255 GLU A C 1
ATOM 2129 O O . GLU A 1 255 ? 1.236 -9.485 -22.073 1.00 90.31 255 GLU A O 1
ATOM 2134 N N . ARG A 1 256 ? 1.795 -7.857 -20.627 1.00 94.25 256 ARG A N 1
ATOM 2135 C CA . ARG A 1 256 ? 0.907 -6.822 -21.201 1.00 94.25 256 ARG A CA 1
ATOM 2136 C C . ARG A 1 256 ? 1.083 -6.682 -22.712 1.00 94.25 256 ARG A C 1
ATOM 2138 O O . ARG A 1 256 ? 2.215 -6.677 -23.210 1.00 94.25 256 ARG A O 1
ATOM 2145 N N . LYS A 1 257 ? -0.031 -6.505 -23.431 1.00 94.62 257 LYS A N 1
ATOM 2146 C CA . LYS A 1 257 ? -0.011 -6.204 -24.870 1.00 94.62 257 LYS A CA 1
ATOM 2147 C C . LYS A 1 257 ? 0.763 -4.910 -25.132 1.00 94.62 257 LYS A C 1
ATOM 2149 O O . LYS A 1 257 ? 0.662 -3.962 -24.357 1.00 94.62 257 LYS A O 1
ATOM 2154 N N . LEU A 1 258 ? 1.527 -4.910 -26.216 1.00 95.06 258 LEU A N 1
ATOM 2155 C CA . LEU A 1 258 ? 2.347 -3.792 -26.679 1.00 95.06 258 LEU A CA 1
ATOM 2156 C C . LEU A 1 258 ? 1.747 -3.196 -27.958 1.00 95.06 258 LEU A C 1
ATOM 2158 O O . LEU A 1 258 ? 0.904 -3.824 -28.607 1.00 95.06 258 LEU A O 1
ATOM 2162 N N . GLU A 1 259 ? 2.179 -1.991 -28.325 1.00 93.25 259 GLU A N 1
ATOM 2163 C CA . GLU A 1 259 ? 1.812 -1.396 -29.610 1.00 93.25 259 GLU A CA 1
ATOM 2164 C C . GLU A 1 259 ? 2.362 -2.220 -30.787 1.00 93.25 259 GLU A C 1
ATOM 2166 O O . GLU A 1 259 ? 3.306 -3.004 -30.665 1.00 93.25 259 GLU A O 1
ATOM 2171 N N . THR A 1 260 ? 1.768 -2.052 -31.967 1.00 94.75 260 THR A N 1
ATOM 2172 C CA . THR A 1 260 ? 2.199 -2.781 -33.168 1.00 94.75 260 THR A CA 1
ATOM 2173 C C . THR A 1 260 ? 3.513 -2.254 -33.744 1.00 94.75 260 THR A C 1
ATOM 2175 O O . THR A 1 260 ? 4.198 -2.983 -34.463 1.00 94.75 260 THR A O 1
ATOM 2178 N N . TYR A 1 261 ? 3.891 -1.013 -33.431 1.00 94.62 261 TYR A N 1
ATOM 2179 C CA . TYR A 1 261 ? 5.011 -0.319 -34.055 1.00 94.62 261 TYR A CA 1
ATOM 2180 C C . TYR A 1 261 ? 5.844 0.473 -33.042 1.00 94.62 261 TYR A C 1
ATOM 2182 O O . TYR A 1 261 ? 5.338 1.378 -32.385 1.00 94.62 261 TYR A O 1
ATOM 2190 N N . TYR A 1 262 ? 7.142 0.170 -32.987 1.00 96.38 262 TYR A N 1
ATOM 2191 C CA . TYR A 1 262 ? 8.127 0.919 -32.205 1.00 96.38 262 TYR A CA 1
ATOM 2192 C C . TYR A 1 262 ? 9.269 1.367 -33.127 1.00 96.38 262 TYR A C 1
ATOM 2194 O O . TYR A 1 262 ? 10.080 0.526 -33.520 1.00 96.38 262 TYR A O 1
ATOM 2202 N N . PRO A 1 263 ? 9.365 2.662 -33.494 1.00 95.19 263 PRO A N 1
ATOM 2203 C CA . PRO A 1 263 ? 10.462 3.180 -34.309 1.00 95.19 263 PRO A CA 1
ATOM 2204 C C . PRO A 1 263 ? 11.860 2.776 -33.817 1.00 95.19 263 PRO A C 1
ATOM 2206 O O . PRO A 1 263 ? 12.714 2.413 -34.623 1.00 95.19 263 PRO A O 1
ATOM 2209 N N . ILE A 1 264 ? 12.100 2.828 -32.502 1.00 95.88 264 ILE A N 1
ATOM 2210 C CA . ILE A 1 264 ? 13.411 2.545 -31.903 1.00 95.88 264 ILE A CA 1
ATOM 2211 C C . ILE A 1 264 ? 13.231 1.672 -30.660 1.00 95.88 264 ILE A C 1
ATOM 2213 O O . ILE A 1 264 ? 12.424 1.994 -29.789 1.00 95.88 264 ILE A O 1
ATOM 2217 N N . ILE A 1 265 ? 14.023 0.606 -30.546 1.00 95.44 265 ILE A N 1
ATOM 2218 C CA . ILE A 1 265 ? 14.162 -0.191 -29.323 1.00 95.44 265 ILE A CA 1
ATOM 2219 C C . ILE A 1 265 ? 15.615 -0.148 -28.848 1.00 95.44 265 ILE A C 1
ATOM 2221 O O . ILE A 1 265 ? 16.534 -0.414 -29.616 1.00 95.44 265 ILE A O 1
ATOM 2225 N N . TYR A 1 266 ? 15.808 0.141 -27.566 1.00 94.81 266 TYR A N 1
ATOM 2226 C CA . TYR A 1 266 ? 17.078 0.052 -26.858 1.00 94.81 266 TYR A CA 1
ATOM 2227 C C . TYR A 1 266 ? 17.130 -1.222 -26.017 1.00 94.81 266 TYR A C 1
ATOM 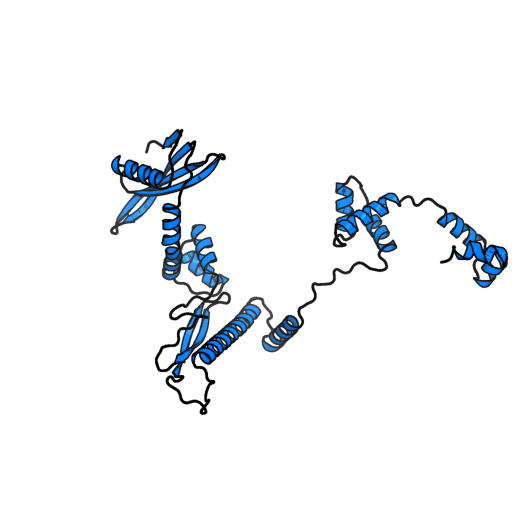2229 O O . TYR A 1 266 ? 16.142 -1.584 -25.373 1.00 94.81 266 TYR A O 1
ATOM 2237 N N . ILE A 1 267 ? 18.293 -1.870 -26.002 1.00 93.19 267 ILE A N 1
ATOM 2238 C CA . ILE A 1 267 ? 18.599 -3.026 -25.160 1.00 93.19 267 ILE A CA 1
ATOM 2239 C C . ILE A 1 267 ? 19.867 -2.700 -24.367 1.00 93.19 267 ILE A C 1
ATOM 2241 O O . ILE A 1 267 ? 20.930 -2.488 -24.952 1.00 93.19 267 ILE A O 1
ATOM 2245 N N . ASP A 1 268 ? 19.729 -2.665 -23.045 1.00 91.81 268 ASP A N 1
ATOM 2246 C CA . ASP A 1 268 ? 20.792 -2.382 -22.075 1.00 91.81 268 ASP A CA 1
ATOM 2247 C C . ASP A 1 268 ? 20.865 -3.513 -21.029 1.00 91.81 268 ASP A C 1
ATOM 2249 O O . ASP A 1 268 ? 19.901 -4.266 -20.866 1.00 91.81 268 ASP A O 1
ATOM 2253 N N . ALA A 1 269 ? 21.988 -3.662 -20.326 1.00 90.19 269 ALA A N 1
ATOM 2254 C CA . ALA A 1 269 ? 22.222 -4.740 -19.366 1.00 90.19 269 ALA A CA 1
ATOM 2255 C C . ALA A 1 269 ? 22.833 -4.241 -18.051 1.00 90.19 269 ALA A C 1
ATOM 2257 O O . ALA A 1 269 ? 24.002 -3.856 -17.969 1.00 90.19 269 ALA A O 1
ATOM 2258 N N . VAL A 1 270 ? 22.055 -4.345 -16.974 1.00 89.44 270 VAL A N 1
ATOM 2259 C CA . VAL A 1 270 ? 22.495 -3.989 -15.622 1.00 89.44 270 VAL A CA 1
ATOM 2260 C C . VAL A 1 270 ? 22.887 -5.253 -14.867 1.00 89.44 270 VAL A C 1
ATOM 2262 O O . VAL A 1 270 ? 22.112 -6.203 -14.771 1.00 89.44 270 VAL A O 1
ATOM 2265 N N . HIS A 1 271 ? 24.101 -5.275 -14.325 1.00 87.69 271 HIS A N 1
ATOM 2266 C CA . HIS A 1 271 ? 24.623 -6.434 -13.609 1.00 87.69 271 HIS A CA 1
ATOM 2267 C C . HIS A 1 271 ? 24.350 -6.344 -12.108 1.00 87.69 271 HIS A C 1
ATOM 2269 O O . HIS A 1 271 ? 24.711 -5.356 -11.469 1.00 87.69 271 HIS A O 1
ATOM 2275 N N . PHE A 1 272 ? 23.808 -7.416 -11.531 1.00 88.44 272 PHE A N 1
ATOM 2276 C CA . PHE A 1 272 ? 23.521 -7.521 -10.102 1.00 88.44 272 PHE A CA 1
ATOM 2277 C C . PHE A 1 272 ? 24.174 -8.762 -9.491 1.00 88.44 272 PHE A C 1
ATOM 2279 O O . PHE A 1 272 ? 24.321 -9.796 -10.144 1.00 88.44 272 PHE A O 1
ATOM 2286 N N . HIS A 1 273 ? 24.543 -8.666 -8.214 1.00 88.50 273 HIS A N 1
ATOM 2287 C CA . HIS A 1 273 ? 24.936 -9.820 -7.411 1.00 88.50 273 HIS A CA 1
ATOM 2288 C C . HIS A 1 273 ? 23.678 -10.460 -6.822 1.00 88.50 273 HIS A C 1
ATOM 2290 O O . HIS A 1 273 ? 22.976 -9.831 -6.034 1.00 88.50 273 HIS A O 1
ATOM 2296 N N . ILE A 1 274 ? 23.390 -11.696 -7.223 1.00 86.81 274 ILE A N 1
ATOM 2297 C CA . ILE A 1 274 ? 22.199 -12.448 -6.824 1.00 86.81 274 ILE A CA 1
ATOM 2298 C C . ILE A 1 274 ? 22.659 -13.739 -6.145 1.00 86.81 274 ILE A C 1
ATOM 2300 O O . ILE A 1 274 ? 23.580 -14.406 -6.618 1.00 86.81 274 ILE A O 1
ATOM 2304 N N . VAL A 1 275 ? 22.029 -14.095 -5.026 1.00 85.25 275 VAL A N 1
ATOM 2305 C CA . VAL A 1 275 ? 22.236 -15.406 -4.399 1.00 85.25 275 VAL A CA 1
ATOM 2306 C C . VAL A 1 275 ? 21.422 -16.432 -5.178 1.00 85.25 275 VAL A C 1
ATOM 2308 O O . VAL A 1 275 ? 20.200 -16.327 -5.234 1.00 85.25 275 VAL A O 1
ATOM 2311 N N . ASP A 1 276 ? 22.092 -17.420 -5.761 1.00 82.25 276 ASP A N 1
ATOM 2312 C CA . ASP A 1 276 ? 21.455 -18.573 -6.392 1.00 82.25 276 ASP A CA 1
ATOM 2313 C C . ASP A 1 276 ? 22.148 -19.857 -5.930 1.00 82.25 276 ASP A C 1
ATOM 2315 O O . ASP A 1 276 ? 23.374 -19.912 -5.861 1.00 82.25 276 ASP A O 1
ATOM 2319 N N . ASN A 1 277 ? 21.371 -20.872 -5.549 1.00 82.38 277 ASN A N 1
ATOM 2320 C CA . ASN A 1 277 ? 21.862 -22.124 -4.956 1.00 82.38 277 ASN A CA 1
ATOM 2321 C C . ASN A 1 277 ? 22.909 -21.909 -3.834 1.00 82.38 277 ASN A C 1
ATOM 2323 O O . ASN A 1 277 ? 23.918 -22.608 -3.761 1.00 82.38 277 ASN A O 1
ATOM 2327 N N . ASN A 1 278 ? 22.673 -20.917 -2.962 1.00 86.38 278 ASN A N 1
ATOM 2328 C CA . ASN A 1 278 ? 23.575 -20.441 -1.897 1.00 86.38 278 ASN A CA 1
ATOM 2329 C C . ASN A 1 278 ? 24.932 -19.859 -2.355 1.00 86.38 278 ASN A C 1
ATOM 2331 O O . ASN A 1 278 ? 25.782 -19.564 -1.515 1.00 86.38 278 ASN A O 1
ATOM 2335 N N . VAL A 1 279 ? 25.134 -19.622 -3.653 1.00 87.75 279 VAL A N 1
ATOM 2336 C CA . VAL A 1 279 ? 26.329 -18.976 -4.214 1.00 87.75 279 VAL A CA 1
ATOM 2337 C C . VAL A 1 279 ? 25.977 -17.572 -4.707 1.00 87.75 279 VAL A C 1
ATOM 2339 O O . VAL A 1 279 ? 24.978 -17.364 -5.394 1.00 87.75 279 VAL A O 1
ATOM 2342 N N . VAL A 1 280 ? 26.807 -16.580 -4.375 1.00 87.88 280 VAL A N 1
ATOM 2343 C CA . VAL A 1 280 ? 26.666 -15.225 -4.929 1.00 87.88 280 VAL A CA 1
ATOM 2344 C C . VAL A 1 280 ? 27.172 -15.234 -6.370 1.00 87.88 280 VAL A C 1
ATOM 2346 O O . VAL A 1 280 ? 28.375 -15.300 -6.616 1.00 87.88 280 VAL A O 1
ATOM 2349 N N . THR A 1 281 ? 26.252 -15.146 -7.325 1.00 86.94 281 THR A N 1
ATOM 2350 C CA . THR A 1 281 ? 26.543 -15.088 -8.762 1.00 86.94 281 THR A CA 1
ATOM 2351 C C . THR A 1 281 ? 26.286 -13.680 -9.293 1.00 86.94 281 THR A C 1
ATOM 2353 O O . THR A 1 281 ? 25.389 -12.974 -8.831 1.00 86.94 281 THR A O 1
ATOM 2356 N N . LYS A 1 282 ? 27.094 -13.230 -10.258 1.00 87.00 282 LYS A N 1
ATOM 2357 C CA . LYS A 1 282 ? 26.848 -11.974 -10.976 1.00 87.00 282 LYS A CA 1
ATOM 2358 C C . LYS A 1 282 ? 25.961 -12.299 -12.177 1.00 87.00 282 LYS A C 1
ATOM 2360 O O . LYS A 1 282 ? 26.416 -12.997 -13.077 1.00 87.00 282 LYS A O 1
ATOM 2365 N N . LYS A 1 283 ? 24.716 -11.821 -12.183 1.00 88.19 283 LYS A N 1
ATOM 2366 C CA . LYS A 1 283 ? 23.754 -12.032 -13.279 1.00 88.19 283 LYS A CA 1
ATOM 2367 C C . LYS A 1 283 ? 23.479 -10.722 -14.011 1.00 88.19 283 LYS A C 1
ATOM 2369 O O . LYS A 1 283 ? 23.558 -9.650 -13.406 1.00 88.19 283 LYS A O 1
ATOM 2374 N N . ALA A 1 284 ? 23.148 -10.812 -15.294 1.00 88.38 284 ALA A N 1
ATOM 2375 C CA . ALA A 1 284 ? 22.744 -9.677 -16.110 1.00 88.38 284 ALA A CA 1
ATOM 2376 C C . ALA A 1 284 ? 21.211 -9.576 -16.161 1.00 88.38 284 ALA A C 1
ATOM 2378 O O . ALA A 1 284 ? 20.504 -10.553 -16.435 1.00 88.38 284 ALA A O 1
ATOM 2379 N N . THR A 1 285 ? 20.702 -8.374 -15.902 1.00 90.69 285 THR A N 1
ATOM 2380 C CA . THR A 1 285 ? 19.303 -7.998 -16.102 1.00 90.69 285 THR A CA 1
ATOM 2381 C C . THR A 1 285 ? 19.217 -7.121 -17.340 1.00 90.69 285 THR A C 1
ATOM 2383 O O . THR A 1 285 ? 19.634 -5.962 -17.324 1.00 90.69 285 THR A O 1
ATOM 2386 N N . TYR A 1 286 ? 18.659 -7.679 -18.407 1.00 91.44 286 TYR A N 1
ATOM 2387 C CA . TYR A 1 286 ? 18.435 -6.998 -19.673 1.00 91.44 286 TYR A CA 1
ATOM 2388 C C . TYR A 1 286 ? 17.185 -6.130 -19.584 1.00 91.44 286 TYR A C 1
ATOM 2390 O O . TYR A 1 286 ? 16.089 -6.632 -19.319 1.00 91.44 286 TYR A O 1
ATOM 2398 N N . VAL A 1 287 ? 17.359 -4.832 -19.814 1.00 93.50 287 VAL A N 1
ATOM 2399 C CA . VAL A 1 287 ? 16.302 -3.824 -19.851 1.00 93.50 287 VAL A CA 1
ATOM 2400 C C . VAL A 1 287 ? 16.020 -3.487 -21.307 1.00 93.50 287 VAL A C 1
ATOM 2402 O O . VAL A 1 287 ? 16.903 -3.023 -22.026 1.00 93.50 287 VAL A O 1
ATOM 2405 N N . ILE A 1 288 ? 14.781 -3.710 -21.745 1.00 94.38 288 ILE A N 1
ATOM 2406 C CA . ILE A 1 288 ? 14.344 -3.376 -23.102 1.00 94.38 288 ILE A CA 1
ATOM 2407 C C . ILE A 1 288 ? 13.427 -2.163 -23.030 1.00 94.38 288 ILE A C 1
ATOM 2409 O O . ILE A 1 288 ? 12.361 -2.231 -22.419 1.00 94.38 288 ILE A O 1
ATOM 2413 N N . MET A 1 289 ? 13.827 -1.065 -23.667 1.00 95.81 289 MET A N 1
ATOM 2414 C CA . MET A 1 289 ? 13.085 0.196 -23.701 1.00 95.81 289 MET A CA 1
ATOM 2415 C C . MET A 1 289 ? 12.708 0.544 -25.141 1.00 95.81 289 MET A C 1
ATOM 2417 O O . MET A 1 289 ? 13.576 0.660 -25.999 1.00 95.81 289 MET A O 1
ATOM 2421 N N . GLY A 1 290 ? 11.421 0.738 -25.404 1.00 95.62 290 GLY A N 1
ATOM 2422 C CA . GLY A 1 290 ? 10.903 1.173 -26.697 1.00 95.62 290 GLY A CA 1
ATOM 2423 C C . GLY A 1 290 ? 10.635 2.673 -26.720 1.00 95.62 290 GLY A C 1
ATOM 2424 O O . GLY A 1 290 ? 10.311 3.274 -25.695 1.00 95.62 290 GLY A O 1
ATOM 2425 N N . ILE A 1 291 ? 10.741 3.265 -27.906 1.00 95.75 291 ILE A N 1
ATOM 2426 C CA . ILE A 1 291 ? 10.095 4.529 -28.259 1.00 95.75 291 ILE A CA 1
ATOM 2427 C C . ILE A 1 291 ? 8.907 4.174 -29.153 1.00 95.75 291 ILE A C 1
ATOM 2429 O O . ILE A 1 291 ? 9.108 3.491 -30.158 1.00 95.75 291 ILE A O 1
ATOM 2433 N N . ASN A 1 292 ? 7.695 4.581 -28.773 1.00 92.75 292 ASN A N 1
ATOM 2434 C CA . ASN A 1 292 ? 6.467 4.294 -29.523 1.00 92.75 292 ASN A CA 1
ATOM 2435 C C . ASN A 1 292 ? 6.260 5.266 -30.706 1.00 92.75 292 ASN A C 1
ATOM 2437 O O . ASN A 1 292 ? 7.084 6.153 -30.950 1.00 92.75 292 ASN A O 1
ATOM 2441 N N . GLY A 1 293 ? 5.158 5.110 -31.451 1.00 89.56 293 GLY A N 1
ATOM 2442 C CA . GLY A 1 293 ? 4.838 5.976 -32.597 1.00 89.56 293 GLY A CA 1
ATOM 2443 C C . GLY A 1 293 ? 4.707 7.470 -32.254 1.00 89.56 293 GLY A C 1
ATOM 2444 O O . GLY A 1 293 ? 5.055 8.313 -33.079 1.00 89.56 293 GLY A O 1
ATOM 2445 N N . ASP A 1 294 ? 4.291 7.789 -31.025 1.00 91.75 294 ASP A N 1
ATOM 2446 C CA . ASP A 1 294 ? 4.135 9.157 -30.508 1.00 91.75 294 ASP A CA 1
ATOM 2447 C C . ASP A 1 294 ? 5.432 9.744 -29.910 1.00 91.75 294 ASP A C 1
ATOM 2449 O O . ASP A 1 294 ? 5.437 10.862 -29.386 1.00 91.75 294 ASP A O 1
ATOM 2453 N N . GLY A 1 295 ? 6.546 9.004 -29.950 1.00 92.25 295 GLY A N 1
ATOM 2454 C CA . GLY A 1 295 ? 7.829 9.427 -29.383 1.00 92.25 295 GLY A CA 1
ATOM 2455 C C . GLY A 1 295 ? 7.951 9.256 -27.861 1.00 92.25 295 GLY A C 1
ATOM 2456 O O . GLY A 1 295 ? 8.919 9.736 -27.266 1.00 92.25 295 GLY A O 1
ATOM 2457 N N . GLN A 1 296 ? 7.003 8.572 -27.215 1.00 94.31 296 GLN A N 1
ATOM 2458 C CA . GLN A 1 296 ? 7.048 8.276 -25.782 1.00 94.31 296 GLN A CA 1
ATOM 2459 C C . GLN A 1 296 ? 7.969 7.084 -25.501 1.00 94.31 296 GLN A C 1
ATOM 2461 O O . GLN A 1 296 ? 7.975 6.098 -26.236 1.00 94.31 296 GLN A O 1
ATOM 2466 N N . LYS A 1 297 ? 8.750 7.175 -24.418 1.00 94.69 297 LYS A N 1
ATOM 2467 C CA . LYS A 1 297 ? 9.623 6.093 -23.942 1.00 94.69 297 LYS A CA 1
ATOM 2468 C C . LYS A 1 297 ? 8.868 5.200 -22.966 1.00 94.69 297 LYS A C 1
ATOM 2470 O O . LYS A 1 297 ? 8.327 5.708 -21.986 1.00 94.69 297 LYS A O 1
ATOM 2475 N N . GLU A 1 298 ? 8.933 3.888 -23.154 1.00 94.38 298 GLU A N 1
ATOM 2476 C CA . GLU A 1 298 ? 8.440 2.919 -22.172 1.00 94.38 298 GLU A CA 1
ATOM 2477 C C . GLU A 1 298 ? 9.334 1.678 -22.067 1.00 94.38 298 GLU A C 1
ATOM 2479 O O . GLU A 1 298 ? 10.042 1.314 -23.005 1.00 94.38 298 GLU A O 1
ATOM 2484 N N . ILE A 1 299 ? 9.297 1.000 -20.916 1.00 95.00 299 ILE A N 1
ATOM 2485 C CA . ILE A 1 299 ? 9.994 -0.278 -20.736 1.00 95.00 299 ILE A CA 1
ATOM 2486 C C . ILE A 1 299 ? 9.101 -1.393 -21.292 1.00 95.00 299 ILE A C 1
ATOM 2488 O O . ILE A 1 299 ? 7.986 -1.615 -20.817 1.00 95.00 299 ILE A O 1
ATOM 2492 N N . LEU A 1 300 ? 9.598 -2.099 -22.305 1.00 93.88 300 LEU A N 1
ATOM 2493 C CA . LEU A 1 300 ? 8.905 -3.209 -22.957 1.00 93.88 300 LEU A CA 1
ATOM 2494 C C . LEU A 1 300 ? 9.040 -4.498 -22.144 1.00 93.88 300 LEU A C 1
ATOM 2496 O O . LEU A 1 300 ? 8.086 -5.271 -22.062 1.00 93.88 300 LEU A O 1
ATOM 2500 N N . GLY A 1 301 ? 10.194 -4.728 -21.513 1.00 92.38 301 GLY A N 1
ATOM 2501 C CA . GLY A 1 301 ? 10.407 -5.887 -20.651 1.00 92.38 301 GLY A CA 1
ATOM 2502 C C . GLY A 1 301 ? 11.735 -5.872 -19.897 1.00 92.38 301 GLY A C 1
ATOM 2503 O O . GLY A 1 301 ? 12.666 -5.148 -20.250 1.00 92.38 301 GLY A O 1
ATOM 2504 N N . LEU A 1 302 ? 11.793 -6.707 -18.860 1.00 91.88 302 LEU A N 1
ATOM 2505 C CA . LEU A 1 302 ? 12.972 -6.998 -18.047 1.00 91.88 302 LEU A CA 1
ATOM 2506 C C . LEU A 1 302 ? 13.245 -8.504 -18.119 1.00 91.88 302 LEU A C 1
ATOM 2508 O O . LEU A 1 302 ? 12.312 -9.297 -17.984 1.00 91.88 302 LEU A O 1
ATOM 2512 N N . TYR A 1 303 ? 14.497 -8.912 -18.326 1.00 90.25 303 TYR A N 1
ATOM 2513 C CA . TYR A 1 303 ? 14.869 -10.326 -18.447 1.00 90.25 303 TYR A CA 1
ATOM 2514 C C . TYR A 1 303 ? 16.159 -10.614 -17.676 1.00 90.25 303 TYR A C 1
ATOM 2516 O O . TYR A 1 303 ? 17.184 -10.007 -17.951 1.00 90.25 303 TYR A O 1
ATOM 2524 N N . ILE A 1 304 ? 16.127 -11.554 -16.727 1.00 87.25 304 ILE A N 1
ATOM 2525 C CA . ILE A 1 304 ? 17.287 -11.899 -15.884 1.00 87.25 304 ILE A CA 1
ATOM 2526 C C . ILE A 1 304 ? 17.901 -13.218 -16.364 1.00 87.25 304 ILE A C 1
ATOM 2528 O O . ILE A 1 304 ? 17.208 -14.244 -16.401 1.00 87.25 304 ILE A O 1
ATOM 2532 N N . ARG A 1 305 ? 19.194 -13.218 -16.712 1.00 81.19 305 ARG A N 1
ATOM 2533 C CA . ARG A 1 305 ? 19.959 -14.422 -17.088 1.00 81.19 305 ARG A CA 1
ATOM 2534 C C . ARG A 1 305 ? 21.428 -14.343 -16.661 1.00 81.19 305 ARG A C 1
ATOM 2536 O O . ARG A 1 305 ? 21.949 -13.288 -16.324 1.00 81.19 305 ARG A O 1
ATOM 2543 N N . GLU A 1 306 ? 22.072 -15.506 -16.644 1.00 69.19 306 GLU A N 1
ATOM 2544 C CA . GLU A 1 306 ? 23.511 -15.651 -16.384 1.00 69.19 306 GLU A CA 1
ATOM 2545 C C . GLU A 1 306 ? 24.341 -15.495 -17.657 1.00 69.19 306 GLU A C 1
ATOM 2547 O O . GLU A 1 306 ? 25.318 -14.760 -17.659 1.00 69.19 306 GLU A O 1
ATOM 2552 N N . ASN A 1 307 ? 23.927 -16.172 -18.734 1.00 69.69 307 ASN A N 1
ATOM 2553 C CA . ASN A 1 307 ? 24.694 -16.291 -19.970 1.00 69.69 307 ASN A CA 1
ATOM 2554 C C . ASN A 1 307 ? 23.888 -15.806 -21.174 1.00 69.69 307 ASN A C 1
ATOM 2556 O O . ASN A 1 307 ? 22.717 -16.169 -21.346 1.00 69.69 307 ASN A O 1
ATOM 2560 N N . GLU A 1 308 ? 24.556 -15.079 -22.063 1.00 75.94 308 GLU A N 1
ATOM 2561 C CA . GLU A 1 308 ? 24.010 -14.735 -23.369 1.00 75.94 308 GLU A CA 1
ATOM 2562 C C . GLU A 1 308 ? 24.023 -15.927 -24.316 1.00 75.94 308 GLU A C 1
ATOM 2564 O O . GLU A 1 308 ? 24.971 -16.706 -24.389 1.00 75.94 308 GLU A O 1
ATOM 2569 N N . SER A 1 309 ? 22.939 -16.076 -25.070 1.00 83.75 309 SER A N 1
ATOM 2570 C CA . SER A 1 309 ? 22.868 -17.049 -26.152 1.00 83.75 309 SER A CA 1
ATOM 2571 C C . SER A 1 309 ? 21.897 -16.573 -27.221 1.00 83.75 309 SER A C 1
ATOM 2573 O O . SER A 1 309 ? 20.881 -15.943 -26.922 1.00 83.75 309 SER A O 1
ATOM 2575 N N . ALA A 1 310 ? 22.152 -16.950 -28.474 1.00 85.06 310 ALA A N 1
ATOM 2576 C CA . ALA A 1 310 ? 21.222 -16.681 -29.570 1.00 85.06 310 ALA A CA 1
ATOM 2577 C C . ALA A 1 310 ? 19.815 -17.247 -29.281 1.00 85.06 310 ALA A C 1
ATOM 2579 O O . ALA A 1 310 ? 18.812 -16.616 -29.603 1.00 85.06 310 ALA A O 1
ATOM 2580 N N . LYS A 1 311 ? 19.722 -18.398 -28.595 1.00 87.56 311 LYS A N 1
ATOM 2581 C CA . LYS A 1 311 ? 18.445 -18.998 -28.174 1.00 87.56 311 LYS A CA 1
ATOM 2582 C C . LYS A 1 311 ? 17.692 -18.128 -27.156 1.00 87.56 311 LYS A C 1
ATOM 2584 O O . LYS A 1 311 ? 16.471 -18.019 -27.252 1.00 87.56 311 LYS A O 1
ATOM 2589 N N . PHE A 1 312 ? 18.397 -17.498 -26.213 1.00 88.44 312 PHE A N 1
ATOM 2590 C CA . PHE A 1 312 ? 17.804 -16.538 -25.280 1.00 88.44 312 PHE A CA 1
ATOM 2591 C C . PHE A 1 312 ? 17.268 -15.307 -26.019 1.00 88.44 312 PHE A C 1
ATOM 2593 O O . PHE A 1 312 ? 16.078 -15.015 -25.900 1.00 88.44 312 PHE A O 1
ATOM 2600 N N . TRP A 1 313 ? 18.084 -14.659 -26.853 1.00 89.62 313 TRP A N 1
ATOM 2601 C CA . TRP A 1 313 ? 17.658 -13.480 -27.614 1.00 89.62 313 TRP A CA 1
ATOM 2602 C C . TRP A 1 313 ? 16.484 -13.783 -28.557 1.00 89.62 313 TRP A C 1
ATOM 2604 O O . TRP A 1 313 ? 15.517 -13.024 -28.600 1.00 89.62 313 TRP A O 1
ATOM 2614 N N . MET A 1 314 ? 16.475 -14.953 -29.203 1.00 90.12 314 MET A N 1
ATOM 2615 C CA . MET A 1 314 ? 15.313 -15.435 -29.961 1.00 90.12 314 MET A CA 1
ATOM 2616 C C . MET A 1 314 ? 14.055 -15.594 -29.091 1.00 90.12 314 MET A C 1
ATOM 2618 O O . MET A 1 314 ? 12.965 -15.245 -29.537 1.00 90.12 314 MET A O 1
ATOM 2622 N N . SER A 1 315 ? 14.166 -16.092 -27.853 1.00 91.31 315 SER A N 1
ATOM 2623 C CA . SER A 1 315 ? 13.010 -16.198 -26.943 1.00 91.31 315 SER A CA 1
ATOM 2624 C C . SER A 1 315 ? 12.463 -14.829 -26.519 1.00 91.31 315 SER A C 1
ATOM 2626 O O . SER A 1 315 ? 11.249 -14.644 -26.480 1.00 91.31 315 SER A O 1
ATOM 2628 N N . VAL A 1 316 ? 13.349 -13.856 -26.290 1.00 91.25 316 VAL A N 1
ATOM 2629 C CA . VAL A 1 316 ? 13.008 -12.473 -25.930 1.00 91.25 316 VAL A CA 1
ATOM 2630 C C . VAL A 1 316 ? 12.285 -11.772 -27.083 1.00 91.25 316 VAL A C 1
ATOM 2632 O O . VAL A 1 316 ? 11.187 -11.249 -26.897 1.00 91.25 316 VAL A O 1
ATOM 2635 N N . LEU A 1 317 ? 12.843 -11.827 -28.295 1.00 91.38 317 LEU A N 1
ATOM 2636 C CA . LEU A 1 317 ? 12.233 -11.225 -29.485 1.00 91.38 317 LEU A CA 1
ATOM 2637 C C . LEU A 1 317 ? 10.892 -11.888 -29.844 1.00 91.38 317 LEU A C 1
ATOM 2639 O O . LEU A 1 317 ? 9.936 -11.194 -30.189 1.00 91.38 317 LEU A O 1
ATOM 2643 N N . ASN A 1 318 ? 10.775 -13.212 -29.690 1.00 92.88 318 ASN A N 1
ATOM 2644 C CA . ASN A 1 318 ? 9.499 -13.911 -29.859 1.00 92.88 318 ASN A CA 1
ATOM 2645 C C . ASN A 1 318 ? 8.462 -13.504 -28.799 1.00 92.88 318 ASN A C 1
ATOM 2647 O O . ASN A 1 318 ? 7.291 -13.356 -29.136 1.00 92.88 318 ASN A O 1
ATOM 2651 N N . ALA A 1 319 ? 8.863 -13.273 -27.544 1.00 92.56 319 ALA A N 1
ATOM 2652 C CA . ALA A 1 319 ? 7.956 -12.779 -26.507 1.00 92.56 319 ALA A CA 1
ATOM 2653 C C . ALA A 1 319 ? 7.422 -11.372 -26.838 1.00 92.56 319 ALA A C 1
ATOM 2655 O O . ALA A 1 319 ? 6.220 -11.135 -26.732 1.00 92.56 319 ALA A O 1
ATOM 2656 N N . LEU A 1 320 ? 8.283 -10.462 -27.308 1.00 93.75 320 LEU A N 1
ATOM 2657 C CA . LEU A 1 320 ? 7.876 -9.126 -27.765 1.00 93.75 320 LEU A CA 1
ATOM 2658 C C . LEU A 1 320 ? 6.920 -9.188 -28.969 1.00 93.75 320 LEU A C 1
ATOM 2660 O O . LEU A 1 320 ? 5.892 -8.509 -28.979 1.00 93.75 320 LEU A O 1
ATOM 2664 N N . LYS A 1 321 ? 7.208 -10.055 -29.948 1.00 93.75 321 LYS A N 1
ATOM 2665 C CA . LYS A 1 321 ? 6.341 -10.292 -31.112 1.00 93.75 321 LYS A CA 1
ATOM 2666 C C . LYS A 1 321 ? 4.969 -10.840 -30.707 1.00 93.75 321 LYS A C 1
ATOM 2668 O O . LYS A 1 321 ? 3.946 -10.317 -31.139 1.00 93.75 321 LYS A O 1
ATOM 2673 N N . ASN A 1 322 ? 4.933 -11.847 -29.832 1.00 94.50 322 ASN A N 1
ATOM 2674 C CA . ASN A 1 322 ? 3.689 -12.446 -29.334 1.00 94.50 322 ASN A CA 1
ATOM 2675 C C . ASN A 1 322 ? 2.825 -11.453 -28.537 1.00 94.50 322 ASN A C 1
ATOM 2677 O O . ASN A 1 322 ? 1.606 -11.605 -28.490 1.00 94.50 322 ASN A O 1
ATOM 2681 N N . ARG A 1 323 ? 3.437 -10.424 -27.938 1.00 94.94 323 ARG A N 1
ATOM 2682 C CA . ARG A 1 323 ? 2.738 -9.350 -27.215 1.00 94.94 323 ARG A CA 1
ATOM 2683 C C . ARG A 1 323 ? 2.171 -8.251 -28.119 1.00 94.94 323 ARG A C 1
ATOM 2685 O O . ARG A 1 323 ? 1.385 -7.444 -27.628 1.00 94.94 323 ARG A O 1
ATOM 2692 N N . GLY A 1 324 ? 2.504 -8.236 -29.412 1.00 93.06 324 GLY A N 1
ATOM 2693 C CA . GLY A 1 324 ? 1.859 -7.374 -30.410 1.00 93.06 324 GLY A CA 1
ATOM 2694 C C . GLY A 1 324 ? 2.798 -6.674 -31.391 1.00 93.06 324 GLY A C 1
ATOM 2695 O O . GLY A 1 324 ? 2.319 -6.215 -32.429 1.00 93.06 324 GLY A O 1
ATOM 2696 N N . ILE A 1 325 ? 4.109 -6.613 -31.118 1.00 94.88 325 ILE A N 1
ATOM 2697 C CA . ILE A 1 325 ? 5.044 -5.868 -31.975 1.00 94.88 325 ILE A CA 1
ATOM 2698 C C . ILE A 1 325 ? 5.142 -6.532 -33.355 1.00 94.88 325 ILE A C 1
ATOM 2700 O O . ILE A 1 325 ? 5.574 -7.681 -33.478 1.00 94.88 325 ILE A O 1
ATOM 2704 N N . SER A 1 326 ? 4.777 -5.786 -34.400 1.00 92.38 326 SER A N 1
ATOM 2705 C CA . SER A 1 326 ? 4.822 -6.229 -35.797 1.00 92.38 326 SER A CA 1
ATOM 2706 C C . SER A 1 326 ? 5.910 -5.532 -36.620 1.00 92.38 326 SER A C 1
ATOM 2708 O O . SER A 1 326 ? 6.432 -6.144 -37.552 1.00 92.38 326 SER A O 1
ATOM 2710 N N . LYS A 1 327 ? 6.285 -4.292 -36.270 1.00 93.19 327 LYS A N 1
ATOM 2711 C CA . LYS A 1 327 ? 7.318 -3.501 -36.959 1.00 93.19 327 LYS A CA 1
ATOM 2712 C C . LYS A 1 327 ? 8.244 -2.788 -35.970 1.00 93.19 327 LYS A C 1
ATOM 2714 O O . LYS A 1 327 ? 7.786 -2.161 -35.016 1.00 93.19 327 LYS A O 1
ATOM 2719 N N . ILE A 1 328 ? 9.544 -2.866 -36.245 1.00 94.56 328 ILE A N 1
ATOM 2720 C CA . ILE A 1 328 ? 10.619 -2.140 -35.560 1.00 94.56 328 ILE A CA 1
ATOM 2721 C C . ILE A 1 328 ? 11.544 -1.599 -36.651 1.00 94.56 328 ILE A C 1
ATOM 2723 O O . ILE A 1 328 ? 11.894 -2.363 -37.552 1.00 94.56 328 ILE A O 1
ATOM 2727 N N . ASP A 1 329 ? 11.942 -0.327 -36.574 1.00 94.00 329 ASP A N 1
ATOM 2728 C CA . ASP A 1 329 ? 12.802 0.283 -37.605 1.00 94.00 329 ASP A CA 1
ATOM 2729 C C . ASP A 1 329 ? 14.279 0.288 -37.192 1.00 94.00 329 ASP A C 1
ATOM 2731 O O . ASP A 1 329 ? 15.150 0.046 -38.026 1.00 94.00 329 ASP A O 1
ATOM 2735 N N . ILE A 1 330 ? 14.572 0.510 -35.906 1.00 94.44 330 ILE A N 1
ATOM 2736 C CA . ILE A 1 330 ? 15.934 0.517 -35.358 1.00 94.44 330 ILE A CA 1
ATOM 2737 C C . ILE A 1 330 ? 15.982 -0.280 -34.047 1.00 94.44 330 ILE A C 1
ATOM 2739 O O . ILE A 1 330 ? 15.172 -0.066 -33.145 1.00 94.44 330 ILE A O 1
ATOM 2743 N N . ILE A 1 331 ? 16.982 -1.157 -33.911 1.00 93.69 331 ILE A N 1
ATOM 2744 C CA . ILE A 1 331 ? 17.355 -1.784 -32.636 1.00 93.69 331 ILE A CA 1
ATOM 2745 C C . ILE A 1 331 ? 18.764 -1.317 -32.263 1.00 93.69 331 ILE A C 1
ATOM 2747 O O . ILE A 1 331 ? 19.713 -1.507 -33.021 1.00 93.69 331 ILE A O 1
ATOM 2751 N N . CYS A 1 332 ? 18.894 -0.717 -31.084 1.00 92.75 332 CYS A N 1
ATOM 2752 C CA . CYS A 1 332 ? 20.146 -0.275 -30.486 1.00 92.75 332 CYS A CA 1
ATOM 2753 C C . CYS A 1 332 ? 20.466 -1.155 -29.272 1.00 92.75 332 CYS A C 1
ATOM 2755 O O . CYS A 1 332 ? 19.960 -0.915 -28.178 1.00 92.75 332 CYS A O 1
ATOM 2757 N N . SER A 1 333 ? 21.313 -2.164 -29.454 1.00 87.88 333 SER A N 1
ATOM 2758 C CA . SER A 1 333 ? 21.894 -2.940 -28.355 1.00 87.88 333 SER A CA 1
ATOM 2759 C C . SER A 1 333 ? 23.314 -2.469 -28.071 1.00 87.88 333 SER A C 1
ATOM 2761 O O . SER A 1 333 ? 24.094 -2.269 -29.007 1.00 87.88 333 SER A O 1
ATOM 2763 N N . GLN A 1 334 ? 23.682 -2.352 -26.797 1.00 75.44 334 GLN A N 1
ATOM 2764 C CA . GLN A 1 334 ? 25.096 -2.293 -26.439 1.00 75.44 334 GLN A CA 1
ATOM 2765 C C . GLN A 1 334 ? 25.765 -3.640 -26.778 1.00 75.44 334 GLN A C 1
ATOM 2767 O O . GLN A 1 334 ? 25.139 -4.691 -26.656 1.00 75.44 334 GLN A O 1
ATOM 2772 N N . ILE A 1 335 ? 27.020 -3.609 -27.238 1.00 58.28 335 ILE A N 1
ATOM 2773 C CA . ILE A 1 335 ? 27.857 -4.816 -27.308 1.00 58.28 335 ILE A CA 1
ATOM 2774 C C . ILE A 1 335 ? 28.295 -5.114 -25.872 1.00 58.28 335 ILE A C 1
ATOM 2776 O O . ILE A 1 33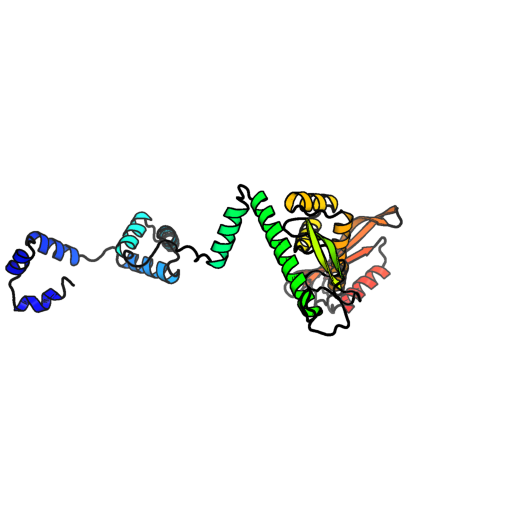5 ? 28.898 -4.245 -25.235 1.00 58.28 335 ILE A O 1
ATOM 2780 N N . ILE A 1 336 ? 27.938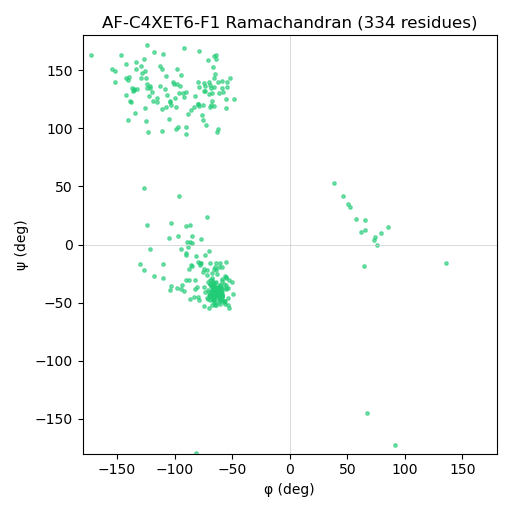 -6.297 -25.375 1.00 51.97 336 ILE A N 1
ATOM 2781 C CA . ILE A 1 336 ? 28.176 -6.762 -24.001 1.00 51.97 336 ILE A CA 1
ATOM 2782 C C . ILE A 1 336 ? 29.354 -7.740 -23.990 1.00 51.97 336 ILE A C 1
ATOM 2784 O O . ILE A 1 336 ? 29.454 -8.538 -24.951 1.00 51.97 336 ILE A O 1
#